Protein AF-A0A497PD58-F1 (afdb_monomer_lite)

Radius of gyration: 19.35 Å; chains: 1; bounding box: 43×44×53 Å

Structure (mmCIF, N/CA/C/O backbone):
data_AF-A0A497PD58-F1
#
_entry.id   AF-A0A497PD58-F1
#
loop_
_atom_site.group_PDB
_atom_site.id
_atom_site.type_symbol
_atom_site.label_atom_id
_atom_site.label_alt_id
_atom_site.label_comp_id
_atom_site.label_asym_id
_atom_site.label_entity_id
_atom_site.label_seq_id
_atom_site.pdbx_PDB_ins_code
_atom_site.Cartn_x
_atom_site.Cartn_y
_atom_site.Cartn_z
_atom_site.occupancy
_atom_site.B_iso_or_equiv
_atom_site.auth_seq_id
_atom_site.auth_comp_id
_atom_site.auth_asym_id
_atom_site.auth_atom_id
_atom_site.pdbx_PDB_model_num
ATOM 1 N N . MET A 1 1 ? 4.177 -20.226 13.955 1.00 66.50 1 MET A N 1
ATOM 2 C CA . MET A 1 1 ? 3.111 -19.593 13.155 1.00 66.50 1 MET A CA 1
ATOM 3 C C . MET A 1 1 ? 2.898 -18.230 13.770 1.00 66.50 1 MET A C 1
ATOM 5 O O . MET A 1 1 ? 2.672 -18.189 14.972 1.00 66.50 1 MET A O 1
ATOM 9 N N . VAL A 1 2 ? 3.100 -17.159 13.005 1.00 72.06 2 VAL A N 1
ATOM 10 C CA . VAL A 1 2 ? 2.893 -15.791 13.501 1.00 72.06 2 VAL A CA 1
ATOM 11 C C . VAL A 1 2 ? 1.392 -15.598 13.704 1.00 72.06 2 VAL A C 1
ATOM 13 O O . VAL A 1 2 ? 0.614 -16.033 12.855 1.00 72.06 2 VAL A O 1
ATOM 16 N N . ARG A 1 3 ? 0.987 -15.026 14.838 1.00 84.50 3 ARG A N 1
ATOM 17 C CA . ARG A 1 3 ? -0.408 -14.666 15.109 1.00 84.50 3 ARG A CA 1
ATOM 18 C C . ARG A 1 3 ? -0.499 -13.161 15.239 1.00 84.50 3 ARG A C 1
ATOM 20 O O . ARG A 1 3 ? 0.253 -12.574 16.012 1.00 84.50 3 ARG A O 1
ATOM 27 N N . PHE A 1 4 ? -1.427 -12.580 14.496 1.00 89.94 4 PHE A N 1
ATOM 28 C CA . PHE A 1 4 ? -1.736 -11.167 14.588 1.00 89.94 4 PHE A CA 1
ATOM 29 C C . PHE A 1 4 ? -2.939 -10.946 15.500 1.00 89.94 4 PHE A C 1
ATOM 31 O O . PHE A 1 4 ? -3.843 -11.780 15.562 1.00 89.94 4 PHE A O 1
ATOM 38 N N . TYR A 1 5 ? -2.937 -9.813 16.191 1.00 92.19 5 TYR A N 1
ATOM 39 C CA . TYR A 1 5 ? -4.039 -9.347 17.026 1.00 92.19 5 TYR A CA 1
ATOM 40 C C . TYR A 1 5 ? -4.304 -7.876 16.733 1.00 92.19 5 TYR A C 1
ATOM 42 O O . TYR A 1 5 ? -3.383 -7.141 16.377 1.00 92.19 5 TYR A O 1
ATOM 50 N N . ILE A 1 6 ? -5.547 -7.443 16.910 1.00 94.62 6 ILE A N 1
ATOM 51 C CA . ILE A 1 6 ? -5.916 -6.030 16.841 1.00 94.62 6 ILE A CA 1
ATOM 52 C C . ILE A 1 6 ? -6.035 -5.499 18.262 1.00 94.62 6 ILE A C 1
ATOM 54 O O . ILE A 1 6 ? -6.681 -6.122 19.099 1.00 94.62 6 ILE A O 1
ATOM 58 N N . GLU A 1 7 ? -5.377 -4.377 18.539 1.00 93.62 7 GLU A N 1
ATOM 59 C CA . GLU A 1 7 ? -5.521 -3.674 19.812 1.00 93.62 7 GLU A CA 1
ATOM 60 C C . GLU A 1 7 ? -6.980 -3.213 19.984 1.00 93.62 7 GLU A C 1
ATOM 62 O O . GLU A 1 7 ? -7.540 -2.583 19.087 1.00 93.62 7 GLU A O 1
ATOM 67 N N . ASP A 1 8 ? -7.580 -3.482 21.149 1.00 90.44 8 ASP A N 1
ATOM 68 C CA . ASP A 1 8 ? -8.983 -3.132 21.449 1.00 90.44 8 ASP A CA 1
ATOM 69 C C . ASP A 1 8 ? -9.258 -1.623 21.357 1.00 90.44 8 ASP A C 1
ATOM 71 O O . ASP A 1 8 ? -10.394 -1.176 21.184 1.00 90.44 8 ASP A O 1
ATOM 75 N N . ARG A 1 9 ? -8.207 -0.809 21.502 1.00 94.06 9 ARG A N 1
ATOM 76 C CA . ARG A 1 9 ? -8.303 0.641 21.422 1.00 94.06 9 ARG A CA 1
ATOM 77 C C . ARG A 1 9 ? -8.373 1.089 19.965 1.00 94.06 9 ARG A C 1
ATOM 79 O O . ARG A 1 9 ? -7.367 1.143 19.261 1.00 94.06 9 ARG A O 1
ATOM 86 N N . LEU A 1 10 ? -9.569 1.506 19.569 1.00 95.88 10 LEU A N 1
ATOM 87 C CA . LEU A 1 10 ? -9.835 2.124 18.277 1.00 95.88 10 LEU A CA 1
ATOM 88 C C . LEU A 1 10 ? -9.539 3.624 18.332 1.00 95.88 10 LEU A C 1
ATOM 90 O O . LEU A 1 10 ? -9.864 4.323 19.298 1.00 95.88 10 LEU A O 1
ATOM 94 N N . SER A 1 11 ? -8.923 4.113 17.268 1.00 96.88 11 SER A N 1
ATOM 95 C CA . SER A 1 11 ? -8.412 5.469 17.162 1.00 96.88 11 SER A CA 1
ATOM 96 C C . SER A 1 11 ? -8.753 6.102 15.821 1.00 96.88 11 SER A C 1
ATOM 98 O O . SER A 1 11 ? -9.173 5.421 14.890 1.00 96.88 11 SER A O 1
ATOM 100 N N . VAL A 1 12 ? -8.563 7.412 15.708 1.00 97.19 12 VAL A N 1
ATOM 101 C CA . VAL A 1 12 ? -8.723 8.160 14.456 1.00 97.19 12 VAL A CA 1
ATOM 102 C C . VAL A 1 12 ? -7.456 8.946 14.169 1.00 97.19 12 VAL A C 1
ATOM 104 O O . VAL A 1 12 ? -6.799 9.444 15.084 1.00 97.19 12 VAL A O 1
ATOM 107 N N . LEU A 1 13 ? -7.116 9.042 12.885 1.00 96.31 13 LEU A N 1
ATOM 108 C CA . LEU A 1 13 ? -6.076 9.929 12.384 1.00 96.31 13 LEU A CA 1
ATOM 109 C C . LEU A 1 13 ? -6.620 11.368 12.298 1.00 96.31 13 LEU A C 1
ATOM 111 O O . LEU A 1 13 ? -7.435 11.638 11.413 1.00 96.31 13 LEU A O 1
ATOM 115 N N . PRO A 1 14 ? -6.166 12.303 13.156 1.00 94.88 14 PRO A N 1
ATOM 116 C CA . PRO A 1 14 ? -6.676 13.680 13.178 1.00 94.88 14 PRO A CA 1
ATOM 117 C C . PRO A 1 14 ? -6.142 14.545 12.029 1.00 94.88 14 PRO A C 1
ATOM 119 O O . PRO A 1 14 ? -6.513 15.701 11.878 1.00 94.88 14 PRO A O 1
ATOM 122 N N . ARG A 1 15 ? -5.216 14.007 11.235 1.00 95.31 15 ARG A N 1
ATOM 123 C CA . ARG A 1 15 ? -4.627 14.637 10.052 1.00 95.31 15 ARG A CA 1
ATOM 124 C C . ARG A 1 15 ? -4.175 13.553 9.087 1.00 95.31 15 ARG A C 1
ATOM 126 O O . ARG A 1 15 ? -4.064 12.391 9.487 1.00 95.31 15 ARG A O 1
ATOM 133 N N . SER A 1 16 ? -3.870 13.926 7.846 1.00 95.25 16 SER A N 1
ATOM 134 C CA . SER A 1 16 ? -3.288 12.964 6.915 1.00 95.25 16 SER A CA 1
ATOM 135 C C . SER A 1 16 ? -1.948 12.428 7.427 1.00 95.25 16 SER A C 1
ATOM 137 O O . SER A 1 16 ? -1.199 13.094 8.153 1.00 95.25 16 SER A O 1
ATOM 139 N N . TYR A 1 17 ? -1.673 11.175 7.088 1.00 94.75 17 TYR A N 1
ATOM 140 C CA . TYR A 1 17 ? -0.492 10.445 7.521 1.00 94.75 17 TYR A CA 1
ATOM 141 C C . TYR A 1 17 ? 0.178 9.807 6.313 1.00 94.75 17 TYR A C 1
ATOM 143 O O . TYR A 1 17 ? -0.486 9.174 5.502 1.00 94.75 17 TYR A O 1
ATOM 151 N N . CYS A 1 18 ? 1.494 9.958 6.197 1.00 94.94 18 CYS A N 1
ATOM 152 C CA . CYS A 1 18 ? 2.270 9.446 5.075 1.00 94.94 18 CYS A CA 1
ATOM 153 C C . CYS A 1 18 ? 3.133 8.259 5.540 1.00 94.94 18 CYS A C 1
ATOM 155 O O . CYS A 1 18 ? 4.287 8.470 5.923 1.00 94.94 18 CYS A O 1
ATOM 157 N N . PRO A 1 19 ? 2.582 7.027 5.592 1.00 92.69 19 PRO A N 1
ATOM 158 C CA . PRO A 1 19 ? 3.316 5.834 6.027 1.00 92.69 19 PRO A CA 1
ATOM 159 C C . PRO A 1 19 ? 4.495 5.475 5.117 1.00 92.69 19 PRO A C 1
ATOM 161 O O . PRO A 1 19 ? 5.445 4.847 5.576 1.00 92.69 19 PRO A O 1
ATOM 164 N N . ILE A 1 20 ? 4.440 5.858 3.838 1.00 93.31 20 ILE A N 1
ATOM 165 C CA . ILE A 1 20 ? 5.507 5.619 2.864 1.00 93.31 20 ILE A CA 1
ATOM 166 C C . ILE A 1 20 ? 5.820 6.947 2.186 1.00 93.31 20 ILE A C 1
ATOM 168 O O . ILE A 1 20 ? 4.955 7.534 1.543 1.00 93.31 20 ILE A O 1
ATOM 172 N N . SER A 1 21 ? 7.059 7.412 2.323 1.00 92.94 21 SER A N 1
ATOM 173 C CA . SER A 1 21 ? 7.553 8.648 1.710 1.00 92.94 21 SER A CA 1
ATOM 174 C C . SER A 1 21 ? 9.005 8.447 1.286 1.00 92.94 21 SER A C 1
ATOM 176 O O . SER A 1 21 ? 9.939 8.890 1.956 1.00 92.94 21 SER A O 1
ATOM 178 N N . ALA A 1 22 ? 9.186 7.712 0.193 1.00 92.19 22 ALA A N 1
ATOM 179 C CA . ALA A 1 22 ? 10.482 7.397 -0.392 1.00 92.19 22 ALA A CA 1
ATOM 180 C C . ALA A 1 22 ? 10.639 8.087 -1.757 1.00 92.19 22 ALA A C 1
ATOM 182 O O . ALA A 1 22 ? 9.744 8.784 -2.238 1.00 92.19 22 ALA A O 1
ATOM 183 N N . GLU A 1 23 ? 11.799 7.924 -2.393 1.00 90.69 23 GLU A N 1
ATOM 184 C CA . GLU A 1 23 ? 12.087 8.572 -3.678 1.00 90.69 23 GLU A CA 1
ATOM 185 C C . GLU A 1 23 ? 11.118 8.140 -4.786 1.00 90.69 23 GLU A C 1
ATOM 187 O O . GLU A 1 23 ? 10.606 8.990 -5.514 1.00 90.69 23 GLU A O 1
ATOM 192 N N . ARG A 1 24 ? 10.841 6.834 -4.871 1.00 93.12 24 ARG A N 1
ATOM 193 C CA . ARG A 1 24 ? 10.040 6.223 -5.943 1.00 93.12 24 ARG A CA 1
ATOM 194 C C . ARG A 1 24 ? 8.617 5.880 -5.530 1.00 93.12 24 ARG A C 1
ATOM 196 O O . ARG A 1 24 ? 7.871 5.322 -6.325 1.00 93.12 24 ARG A O 1
ATOM 203 N N . VAL A 1 25 ? 8.224 6.160 -4.293 1.00 95.94 25 VAL A N 1
ATOM 204 C CA . VAL A 1 25 ? 6.894 5.797 -3.806 1.00 95.94 25 VAL A CA 1
ATOM 205 C C . VAL A 1 25 ? 6.434 6.722 -2.698 1.00 95.94 25 VAL A C 1
ATOM 207 O O . VAL A 1 25 ? 7.183 7.066 -1.785 1.00 95.94 25 VAL A O 1
ATOM 210 N N . VAL A 1 26 ? 5.163 7.089 -2.772 1.00 96.06 26 VAL A N 1
ATOM 211 C CA . VAL A 1 26 ? 4.454 7.781 -1.705 1.00 96.06 26 VAL A CA 1
ATOM 212 C C . VAL A 1 26 ? 3.117 7.093 -1.467 1.00 96.06 26 VAL A C 1
ATOM 214 O O . VAL A 1 26 ? 2.439 6.709 -2.421 1.00 96.06 26 VAL A O 1
ATOM 217 N N . ALA A 1 27 ? 2.736 6.944 -0.203 1.00 96.56 27 ALA A N 1
ATOM 218 C CA . ALA A 1 27 ? 1.403 6.526 0.202 1.00 96.56 27 ALA A CA 1
ATOM 219 C C . ALA A 1 27 ? 0.911 7.456 1.312 1.00 96.56 27 ALA A C 1
ATOM 221 O O . ALA A 1 27 ? 1.606 7.645 2.307 1.00 96.56 27 ALA A O 1
ATOM 222 N N . GLU A 1 28 ? -0.279 8.025 1.139 1.00 96.94 28 GLU A N 1
ATOM 223 C CA . GLU A 1 28 ? -0.900 8.989 2.042 1.00 96.94 28 GLU A CA 1
ATOM 224 C C . GLU A 1 28 ? -2.284 8.497 2.471 1.00 96.94 28 GLU A C 1
ATOM 226 O O . GLU A 1 28 ? -3.191 8.309 1.658 1.00 96.94 28 GLU A O 1
ATOM 231 N N . VAL A 1 29 ? -2.447 8.321 3.776 1.00 97.62 29 VAL A N 1
ATOM 232 C CA . VAL A 1 29 ? -3.703 8.000 4.443 1.00 97.62 29 VAL A CA 1
ATOM 233 C C . VAL A 1 29 ? -4.425 9.294 4.797 1.00 97.62 29 VAL A C 1
ATOM 235 O O . VAL A 1 29 ? -3.845 10.203 5.390 1.00 97.62 29 VAL A O 1
ATOM 238 N N . SER A 1 30 ? -5.705 9.366 4.450 1.00 97.06 30 SER A N 1
ATOM 239 C CA . SER A 1 30 ? -6.531 10.557 4.646 1.00 97.06 30 SER A CA 1
ATOM 240 C C . SER A 1 30 ? -6.883 10.795 6.116 1.00 97.06 30 SER A C 1
ATOM 242 O O . SER A 1 30 ? -7.024 9.858 6.904 1.00 97.06 30 SER A O 1
ATOM 244 N N . GLU A 1 31 ? -7.105 12.058 6.469 1.00 96.06 31 GLU A N 1
ATOM 245 C CA . GLU A 1 31 ? -7.669 12.459 7.760 1.00 96.06 31 GLU A CA 1
ATOM 246 C C . GLU A 1 31 ? -9.054 11.836 8.017 1.00 96.06 31 GLU A C 1
ATOM 248 O O . GLU A 1 31 ? -9.868 11.631 7.103 1.00 96.06 31 GLU A O 1
ATOM 253 N N . GLY A 1 32 ? -9.337 11.553 9.290 1.00 95.81 32 GLY A N 1
ATOM 254 C CA . GLY A 1 32 ? -10.581 10.926 9.727 1.00 95.81 32 GLY A CA 1
ATOM 255 C C . GLY A 1 32 ? -10.635 9.429 9.420 1.00 95.81 32 GLY A C 1
ATOM 256 O O . GLY A 1 32 ? -11.704 8.823 9.484 1.00 95.81 32 GLY A O 1
ATOM 257 N N . THR A 1 33 ? -9.498 8.835 9.052 1.00 97.44 33 THR A N 1
ATOM 258 C CA . THR A 1 33 ? -9.346 7.386 8.927 1.00 97.44 33 THR A CA 1
ATOM 259 C C . THR A 1 33 ? -9.344 6.772 10.320 1.00 97.44 33 THR A C 1
ATOM 261 O O . THR A 1 33 ? -8.547 7.161 11.179 1.00 97.44 33 THR A O 1
ATOM 264 N N . VAL A 1 34 ? -10.230 5.803 10.533 1.00 97.75 34 VAL A N 1
ATOM 265 C CA . VAL A 1 34 ? -10.234 4.987 11.748 1.00 97.75 34 VAL A CA 1
ATOM 266 C C . VAL A 1 34 ? -9.049 4.032 11.680 1.00 97.75 34 VAL A C 1
ATOM 268 O O . VAL A 1 34 ? -8.752 3.487 10.618 1.00 97.75 34 VAL A O 1
ATOM 271 N N . CYS A 1 35 ? -8.368 3.812 12.796 1.00 96.94 35 CYS A N 1
ATOM 272 C CA . CYS A 1 35 ? -7.259 2.881 12.873 1.00 96.94 35 CYS A CA 1
ATOM 273 C C . CYS A 1 35 ? -7.194 2.132 14.206 1.00 96.94 35 CYS A C 1
ATOM 275 O O . CYS A 1 35 ? -7.704 2.583 15.229 1.00 96.94 35 CYS A O 1
ATOM 277 N N . ALA A 1 36 ? -6.539 0.979 14.174 1.00 96.25 36 ALA A N 1
ATOM 278 C CA . ALA A 1 36 ? -6.192 0.177 15.337 1.00 96.25 36 ALA A CA 1
ATOM 279 C C . ALA A 1 36 ? -4.782 -0.384 15.142 1.00 96.25 36 ALA A C 1
ATOM 281 O O . ALA A 1 36 ? -4.359 -0.617 14.007 1.00 96.25 36 ALA A O 1
ATOM 282 N N . ARG A 1 37 ? -4.031 -0.606 16.223 1.00 95.00 37 ARG A N 1
ATOM 283 C CA . ARG A 1 37 ? -2.712 -1.236 16.095 1.00 95.00 37 ARG A CA 1
ATOM 284 C C . ARG A 1 37 ? -2.857 -2.720 15.794 1.00 95.00 37 ARG A C 1
ATOM 286 O O . ARG A 1 37 ? -3.678 -3.403 16.400 1.00 95.00 37 ARG A O 1
ATOM 293 N N . VAL A 1 38 ? -2.017 -3.211 14.891 1.00 94.38 38 VAL A N 1
ATOM 294 C CA . VAL A 1 38 ? -1.808 -4.640 14.656 1.00 94.38 38 VAL A CA 1
ATOM 295 C C . VAL A 1 38 ? -0.610 -5.069 15.488 1.00 94.38 38 VAL A C 1
ATOM 297 O O . VAL A 1 38 ? 0.478 -4.500 15.357 1.00 94.38 38 VAL A O 1
ATOM 300 N N . LEU A 1 39 ? -0.812 -6.066 16.339 1.00 91.94 39 LEU A N 1
ATOM 301 C CA . LEU A 1 39 ? 0.192 -6.615 17.239 1.00 91.94 39 LEU A CA 1
ATOM 302 C C . LEU A 1 39 ? 0.617 -8.013 16.779 1.00 91.94 39 LEU A C 1
ATOM 304 O O . LEU A 1 39 ? -0.207 -8.788 16.294 1.00 91.94 39 LEU A O 1
ATOM 308 N N . SER A 1 40 ? 1.884 -8.355 16.986 1.00 89.12 40 SER A N 1
ATOM 309 C CA . SER A 1 40 ? 2.423 -9.714 16.893 1.00 89.12 40 SER A CA 1
ATOM 310 C C . SER A 1 40 ? 3.247 -9.970 18.142 1.00 89.12 40 SER A C 1
ATOM 312 O O . SER A 1 40 ? 4.160 -9.204 18.423 1.00 89.12 40 SER A O 1
ATOM 314 N N . ASP A 1 41 ? 2.931 -11.032 18.884 1.00 87.94 41 ASP A N 1
ATOM 315 C CA . ASP A 1 41 ? 3.578 -11.334 20.171 1.00 87.94 41 ASP A CA 1
ATOM 316 C C . ASP A 1 41 ? 3.620 -10.107 21.114 1.00 87.94 41 ASP A C 1
ATOM 318 O O . ASP A 1 41 ? 4.641 -9.806 21.720 1.00 87.94 41 ASP A O 1
ATOM 322 N N . GLU A 1 42 ? 2.495 -9.379 21.195 1.00 87.00 42 GLU A N 1
ATOM 323 C CA . GLU A 1 42 ? 2.305 -8.132 21.969 1.00 87.00 42 GLU A CA 1
ATOM 324 C C . GLU A 1 42 ? 3.098 -6.906 21.472 1.00 87.00 42 GLU A C 1
ATOM 326 O O . GLU A 1 42 ? 2.891 -5.797 21.967 1.00 87.00 42 GLU A O 1
ATOM 331 N N . GLU A 1 43 ? 3.938 -7.049 20.446 1.00 89.44 43 GLU A N 1
ATOM 332 C CA . GLU A 1 43 ? 4.653 -5.930 19.834 1.00 89.44 43 GLU A CA 1
ATOM 333 C C . GLU A 1 43 ? 3.849 -5.311 18.679 1.00 89.44 43 GLU A C 1
ATOM 335 O O . GLU A 1 43 ? 3.310 -6.039 17.839 1.00 89.44 43 GLU A O 1
ATOM 340 N N . PRO A 1 44 ? 3.770 -3.971 18.573 1.00 90.69 44 PRO A N 1
ATOM 341 C CA . PRO A 1 44 ? 3.109 -3.318 17.453 1.00 90.69 44 PRO A CA 1
ATOM 342 C C . PRO A 1 44 ? 3.925 -3.491 16.169 1.00 90.69 44 PRO A C 1
ATOM 344 O O . PRO A 1 44 ? 5.063 -3.035 16.066 1.00 90.69 44 PRO A O 1
ATOM 347 N N . VAL A 1 45 ? 3.312 -4.125 15.172 1.00 90.75 45 VAL A N 1
ATOM 348 C CA . VAL A 1 45 ? 3.929 -4.434 13.871 1.00 90.75 45 VAL A CA 1
ATOM 349 C C . VAL A 1 45 ? 3.262 -3.717 12.701 1.00 90.75 45 VAL A C 1
ATOM 351 O O . VAL A 1 45 ? 3.804 -3.712 11.594 1.00 90.75 45 VAL A O 1
ATOM 354 N N . GLY A 1 46 ? 2.089 -3.125 12.929 1.00 93.69 46 GLY A N 1
ATOM 355 C CA . GLY A 1 46 ? 1.329 -2.446 11.890 1.00 93.69 46 GLY A CA 1
ATOM 356 C C . GLY A 1 46 ? 0.135 -1.635 12.392 1.00 93.69 46 GLY A C 1
ATOM 357 O O . GLY A 1 46 ? -0.132 -1.537 13.591 1.00 93.69 46 GLY A O 1
ATOM 358 N N . LEU A 1 47 ? -0.596 -1.068 11.443 1.00 95.94 47 LEU A N 1
ATOM 359 C CA . LEU A 1 47 ? -1.905 -0.463 11.625 1.00 95.94 47 LEU A CA 1
ATOM 360 C C . LEU A 1 47 ? -2.931 -1.194 10.766 1.00 95.94 47 LEU A C 1
ATOM 362 O O . LEU A 1 47 ? -2.683 -1.511 9.607 1.00 95.94 47 LEU A O 1
ATOM 366 N N . ALA A 1 48 ? -4.111 -1.383 11.324 1.00 97.00 48 ALA A N 1
ATOM 367 C CA . ALA A 1 48 ? -5.323 -1.684 10.599 1.00 97.00 48 ALA A CA 1
ATOM 368 C C . ALA A 1 48 ? -6.090 -0.382 10.409 1.00 97.00 48 ALA A C 1
ATOM 370 O O . ALA A 1 48 ? -6.195 0.395 11.357 1.00 97.00 48 ALA A O 1
ATOM 371 N N . LEU A 1 49 ? -6.604 -0.125 9.211 1.00 97.62 49 LEU A N 1
ATOM 372 C CA . LEU A 1 49 ? -7.193 1.158 8.847 1.00 97.62 49 LEU A CA 1
ATOM 373 C C . LEU A 1 49 ? -8.535 0.965 8.150 1.00 97.62 49 LEU A C 1
ATOM 375 O O . LEU A 1 49 ? -8.716 0.027 7.377 1.00 97.62 49 LEU A O 1
ATOM 379 N N . LEU A 1 50 ? -9.461 1.878 8.418 1.00 97.75 50 LEU A N 1
ATOM 380 C CA . LEU A 1 50 ? -10.724 2.042 7.715 1.00 97.75 50 LEU A CA 1
ATOM 381 C C . LEU A 1 50 ? -10.795 3.484 7.222 1.00 97.75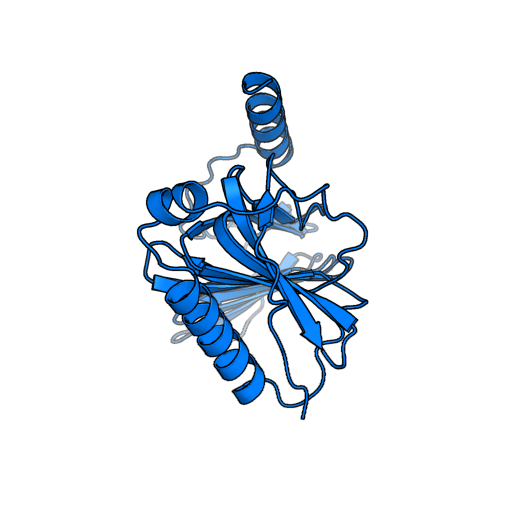 50 LEU A C 1
ATOM 383 O O . LEU A 1 50 ? -11.064 4.412 7.992 1.00 97.75 50 LEU A O 1
ATOM 387 N N . GLY A 1 51 ? -10.488 3.669 5.942 1.00 97.19 51 GLY A N 1
ATOM 388 C CA . GLY A 1 51 ? -10.402 4.993 5.358 1.00 97.19 51 GLY A CA 1
ATOM 389 C C . GLY A 1 51 ? -10.051 5.014 3.880 1.00 97.19 51 GLY A C 1
ATOM 390 O O . GLY A 1 51 ? -10.364 4.084 3.139 1.00 97.19 51 GLY A O 1
ATOM 391 N N . THR A 1 52 ? -9.367 6.081 3.473 1.00 97.25 52 THR A N 1
ATOM 392 C CA . THR A 1 52 ? -8.833 6.242 2.117 1.00 97.25 52 THR A CA 1
ATOM 393 C C . THR A 1 52 ? -7.318 6.371 2.179 1.00 97.25 52 THR A C 1
ATOM 395 O O . THR A 1 52 ? -6.801 7.226 2.903 1.00 97.25 52 THR A O 1
ATOM 398 N N . CYS A 1 53 ? -6.609 5.571 1.388 1.00 97.88 53 CYS A N 1
ATOM 399 C CA . CYS A 1 53 ? -5.169 5.692 1.178 1.00 97.88 53 CYS A CA 1
ATOM 400 C C . CYS A 1 53 ? -4.881 5.897 -0.305 1.00 97.88 53 CYS A C 1
ATOM 402 O O . CYS A 1 53 ? -5.238 5.057 -1.125 1.00 97.88 53 CYS A O 1
ATOM 404 N N . ARG A 1 54 ? -4.220 6.996 -0.658 1.00 97.88 54 ARG A N 1
ATOM 405 C CA . ARG A 1 54 ? -3.751 7.255 -2.022 1.00 97.88 54 ARG A CA 1
ATOM 406 C C . ARG A 1 54 ? -2.287 6.906 -2.127 1.00 97.88 54 ARG A C 1
ATOM 408 O O . ARG A 1 54 ? -1.523 7.210 -1.220 1.00 97.88 54 ARG A O 1
ATOM 415 N N . PHE A 1 55 ? -1.882 6.338 -3.251 1.00 97.19 55 PHE A N 1
ATOM 416 C CA . PHE A 1 55 ? -0.480 6.046 -3.494 1.00 97.19 55 PHE A CA 1
ATOM 417 C C . PHE A 1 55 ? -0.067 6.380 -4.921 1.00 97.19 55 PHE A C 1
ATOM 419 O O . PHE A 1 55 ? -0.877 6.381 -5.854 1.00 97.19 55 PHE A O 1
ATOM 426 N N . ALA A 1 56 ? 1.223 6.644 -5.078 1.00 96.75 56 ALA A N 1
ATOM 427 C CA . ALA A 1 56 ? 1.879 6.759 -6.365 1.00 96.75 56 ALA A CA 1
ATOM 428 C C . ALA A 1 56 ? 3.239 6.070 -6.314 1.00 96.75 56 ALA A C 1
ATOM 430 O O . ALA A 1 56 ? 3.986 6.231 -5.351 1.00 96.75 56 ALA A O 1
ATOM 431 N N . VAL A 1 57 ? 3.546 5.327 -7.370 1.00 96.12 57 VAL A N 1
ATOM 432 C CA . VAL A 1 57 ? 4.802 4.618 -7.585 1.00 96.12 57 VAL A CA 1
ATOM 433 C C . VAL A 1 57 ? 5.422 5.149 -8.866 1.00 96.12 57 VAL A C 1
ATOM 435 O O . VAL A 1 57 ? 4.792 5.118 -9.921 1.00 96.12 57 VAL A O 1
ATOM 438 N N . ASP A 1 58 ? 6.651 5.636 -8.786 1.00 94.75 58 ASP A N 1
ATOM 439 C CA . ASP A 1 58 ? 7.437 6.018 -9.948 1.00 94.75 58 ASP A CA 1
ATOM 440 C C . ASP A 1 58 ? 8.146 4.787 -10.514 1.00 94.75 58 ASP A C 1
ATOM 442 O O . ASP A 1 58 ? 9.271 4.460 -10.135 1.00 94.75 58 ASP A O 1
ATOM 446 N N . ALA A 1 59 ? 7.461 4.060 -11.400 1.00 92.94 59 ALA A N 1
ATOM 447 C CA . ALA A 1 59 ? 8.015 2.877 -12.048 1.00 92.94 59 ALA A CA 1
ATOM 448 C C . ALA A 1 59 ? 8.813 3.233 -13.301 1.00 92.94 59 ALA A C 1
ATOM 450 O O . ALA A 1 59 ? 8.611 2.652 -14.365 1.00 92.94 59 ALA A O 1
ATOM 451 N N . ILE A 1 60 ? 9.693 4.223 -13.169 1.00 90.94 60 ILE A N 1
ATOM 452 C CA . ILE A 1 60 ? 10.589 4.689 -14.220 1.00 90.94 60 ILE A CA 1
ATOM 453 C C . ILE A 1 60 ? 12.017 4.331 -13.821 1.00 90.94 60 ILE A C 1
ATOM 455 O O . ILE A 1 60 ? 12.444 4.587 -12.695 1.00 90.94 60 ILE A O 1
ATOM 459 N N . ILE A 1 61 ? 12.758 3.742 -14.756 1.00 91.06 61 ILE A N 1
ATOM 460 C CA . ILE A 1 61 ? 14.199 3.546 -14.637 1.00 91.06 61 ILE A CA 1
ATOM 461 C C . ILE A 1 61 ? 14.923 4.383 -15.691 1.00 91.06 61 ILE A C 1
ATOM 463 O O . ILE A 1 61 ? 14.569 4.371 -16.873 1.00 91.06 61 ILE A O 1
ATOM 467 N N . GLU A 1 62 ? 15.940 5.116 -15.247 1.00 90.31 62 GLU A N 1
ATOM 468 C CA . GLU A 1 62 ? 16.871 5.818 -16.125 1.00 90.31 62 GLU A CA 1
ATOM 469 C C . GLU A 1 62 ? 17.860 4.810 -16.721 1.00 90.31 62 GLU A C 1
ATOM 471 O O . GLU A 1 62 ? 18.403 3.946 -16.031 1.00 90.31 62 GLU A O 1
ATOM 476 N N . THR A 1 63 ? 18.096 4.925 -18.020 1.00 91.50 63 THR A N 1
ATOM 477 C CA . THR A 1 63 ? 18.970 4.047 -18.797 1.00 91.50 63 THR A CA 1
ATOM 478 C C . THR A 1 63 ? 19.988 4.861 -19.587 1.00 91.50 63 THR A C 1
ATOM 480 O O . THR A 1 63 ? 19.859 6.076 -19.742 1.00 91.50 63 THR A O 1
ATOM 483 N N . THR A 1 64 ? 20.995 4.192 -20.148 1.00 88.06 64 THR A N 1
ATOM 484 C CA . THR A 1 64 ? 21.972 4.838 -21.039 1.00 88.06 64 THR A CA 1
ATOM 485 C C . THR A 1 64 ? 21.345 5.468 -22.286 1.00 88.06 64 THR A C 1
ATOM 487 O O . THR A 1 64 ? 21.925 6.403 -22.833 1.00 88.06 64 THR A O 1
ATOM 490 N N . ASP A 1 65 ? 20.163 5.000 -22.701 1.00 85.06 65 ASP A N 1
ATOM 491 C CA . ASP A 1 65 ? 19.483 5.414 -23.935 1.00 85.06 65 ASP A CA 1
ATOM 492 C C . ASP A 1 65 ? 18.227 6.276 -23.687 1.00 85.06 65 ASP A C 1
ATOM 494 O O . ASP A 1 65 ? 17.512 6.626 -24.628 1.00 85.06 65 ASP A O 1
ATOM 498 N N . GLY A 1 66 ? 17.943 6.642 -22.431 1.00 90.12 66 GLY A N 1
ATOM 499 C CA . GLY A 1 66 ? 16.752 7.404 -22.033 1.00 90.12 66 GLY A CA 1
ATOM 500 C C . GLY A 1 66 ? 16.081 6.825 -20.790 1.00 90.12 66 GLY A C 1
ATOM 501 O O . GLY A 1 66 ? 16.737 6.171 -19.993 1.00 90.12 66 GLY A O 1
ATOM 502 N N . ALA A 1 67 ? 14.774 7.016 -20.630 1.00 88.81 67 ALA A N 1
ATOM 503 C CA . ALA A 1 67 ? 14.012 6.485 -19.498 1.00 88.81 67 ALA A CA 1
ATOM 504 C C . ALA A 1 67 ? 12.964 5.468 -19.969 1.00 88.81 67 ALA A C 1
ATOM 506 O O . ALA A 1 67 ? 12.336 5.659 -21.014 1.00 88.81 67 ALA A O 1
ATOM 507 N N . VAL A 1 68 ? 12.758 4.402 -19.194 1.00 89.62 68 VAL A N 1
ATOM 508 C CA . VAL A 1 68 ? 11.782 3.341 -19.489 1.00 89.62 68 VAL A CA 1
ATOM 509 C C . VAL A 1 68 ? 10.836 3.160 -18.310 1.00 89.62 68 VAL A C 1
ATOM 511 O O . VAL A 1 68 ? 11.273 3.145 -17.163 1.00 89.62 68 VAL A O 1
ATOM 514 N N . GLY A 1 69 ? 9.545 2.984 -18.602 1.00 89.81 69 GLY A N 1
ATOM 515 C CA . GLY A 1 69 ? 8.506 2.706 -17.613 1.00 89.81 69 GLY A CA 1
ATOM 516 C C . GLY A 1 69 ? 7.452 3.808 -17.522 1.00 89.81 69 GLY A C 1
ATOM 517 O O . GLY A 1 69 ? 7.241 4.558 -18.478 1.00 89.81 69 GLY A O 1
ATOM 518 N N . GLY A 1 70 ? 6.760 3.890 -16.388 1.00 90.44 70 GLY A N 1
ATOM 519 C CA . GLY A 1 70 ? 5.703 4.875 -16.169 1.00 90.44 70 GLY A CA 1
ATOM 520 C C . GLY A 1 70 ? 5.244 4.927 -14.719 1.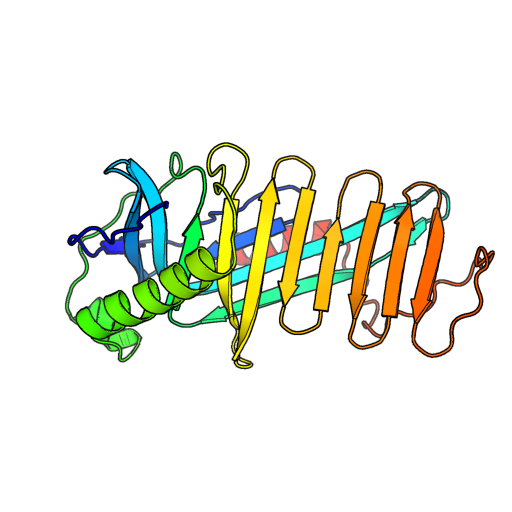00 90.44 70 GLY A C 1
ATOM 521 O O . GLY A 1 70 ? 5.356 3.953 -13.985 1.00 90.44 70 GLY A O 1
ATOM 522 N N . SER A 1 71 ? 4.727 6.071 -14.283 1.00 92.69 71 SER A N 1
ATOM 523 C CA . SER A 1 71 ? 4.215 6.185 -12.919 1.00 92.69 71 SER A CA 1
ATOM 524 C C . SER A 1 71 ? 2.855 5.485 -12.791 1.00 92.69 71 SER A C 1
ATOM 526 O O . SER A 1 71 ? 1.986 5.633 -13.651 1.00 92.69 71 SER A O 1
ATOM 528 N N . VAL A 1 72 ? 2.653 4.758 -11.694 1.00 93.75 72 VAL A N 1
ATOM 529 C CA . VAL A 1 72 ? 1.394 4.084 -11.357 1.00 93.75 72 VAL A CA 1
ATOM 530 C C . VAL A 1 72 ? 0.772 4.780 -10.158 1.00 93.75 72 VAL A C 1
ATOM 532 O O . VAL A 1 72 ? 1.434 4.995 -9.148 1.00 93.75 72 VAL A O 1
ATOM 535 N N . THR A 1 73 ? -0.510 5.121 -10.243 1.00 95.50 73 THR A N 1
ATOM 536 C CA . THR A 1 73 ? -1.259 5.722 -9.132 1.00 95.50 73 THR A CA 1
ATOM 537 C C . THR A 1 73 ? -2.465 4.873 -8.776 1.00 95.50 73 THR A C 1
ATOM 539 O O . THR A 1 73 ? -3.087 4.267 -9.654 1.00 95.50 73 THR A O 1
ATOM 542 N N . GLY A 1 74 ? -2.849 4.883 -7.506 1.00 95.31 74 GLY A N 1
ATOM 543 C CA . GLY A 1 74 ? -4.039 4.183 -7.051 1.00 95.31 74 GLY A CA 1
ATOM 544 C C . GLY A 1 74 ? -4.581 4.718 -5.738 1.00 95.31 74 GLY A C 1
ATOM 545 O O . GLY A 1 74 ? -4.025 5.628 -5.120 1.00 95.31 74 GLY A O 1
ATOM 546 N N . GLU A 1 75 ? -5.712 4.150 -5.345 1.00 96.81 75 GLU A N 1
ATOM 547 C CA . GLU A 1 75 ? -6.418 4.496 -4.122 1.00 96.81 75 GLU A CA 1
ATOM 548 C C . GLU A 1 75 ? -7.007 3.218 -3.519 1.00 96.81 75 GLU A C 1
ATOM 550 O O . GLU A 1 75 ? -7.673 2.457 -4.223 1.00 96.81 75 GLU A O 1
ATOM 555 N N . LEU A 1 76 ? -6.742 2.990 -2.235 1.00 96.50 76 LEU A N 1
ATOM 556 C CA . LEU A 1 76 ? -7.431 2.005 -1.409 1.00 96.50 76 LEU A CA 1
ATOM 557 C C . LEU A 1 76 ? -8.558 2.711 -0.669 1.00 96.50 76 LEU A C 1
ATOM 559 O O . LEU A 1 76 ? -8.339 3.784 -0.100 1.00 96.50 76 LEU A O 1
ATOM 563 N N . ASN A 1 77 ? -9.736 2.097 -0.647 1.00 94.50 77 ASN A N 1
ATOM 564 C CA . ASN A 1 77 ? -10.888 2.610 0.083 1.00 94.50 77 ASN A CA 1
ATOM 565 C C . ASN A 1 77 ? -11.527 1.517 0.924 1.00 94.50 77 ASN A C 1
ATOM 567 O O . ASN A 1 77 ? -11.696 0.385 0.481 1.00 94.50 77 ASN A O 1
ATOM 571 N N . GLY A 1 78 ? -11.934 1.886 2.133 1.00 95.75 78 GLY A N 1
ATOM 572 C CA . GLY A 1 78 ? -12.456 0.940 3.104 1.00 95.75 78 GLY A CA 1
ATOM 573 C C . GLY A 1 78 ? -11.331 0.379 3.962 1.00 95.75 78 GLY A C 1
ATOM 574 O O . GLY A 1 78 ? -10.530 1.140 4.504 1.00 95.75 78 GLY A O 1
ATOM 575 N N . THR A 1 79 ? -11.312 -0.938 4.145 1.00 96.88 79 THR A N 1
ATOM 576 C CA . THR A 1 79 ? -10.396 -1.598 5.078 1.00 96.88 79 THR A CA 1
ATOM 577 C C . THR A 1 79 ? -9.080 -1.970 4.406 1.00 96.88 79 THR A C 1
ATOM 579 O O . THR A 1 79 ? -9.068 -2.637 3.375 1.00 96.88 79 THR A O 1
ATOM 582 N N . PHE A 1 80 ? -7.965 -1.573 5.010 1.00 96.75 80 PHE A N 1
ATOM 583 C CA . PHE A 1 80 ? -6.619 -1.942 4.574 1.00 96.75 80 PHE A CA 1
ATOM 584 C C . PHE A 1 80 ? -5.670 -2.004 5.775 1.00 96.75 80 PHE A C 1
ATOM 586 O O . PHE A 1 80 ? -5.985 -1.529 6.866 1.00 96.75 80 PHE A O 1
ATOM 593 N N . VAL A 1 81 ? -4.504 -2.611 5.589 1.00 96.19 81 VAL A N 1
ATOM 594 C CA . VAL A 1 81 ? -3.478 -2.766 6.622 1.00 96.19 81 VAL A CA 1
ATOM 595 C C . VAL A 1 81 ? -2.157 -2.167 6.163 1.00 96.19 81 VAL A C 1
ATOM 597 O O . VAL A 1 81 ? -1.822 -2.176 4.978 1.00 96.19 81 VAL A O 1
ATOM 600 N N . ILE A 1 82 ? -1.397 -1.650 7.120 1.00 95.06 82 ILE A N 1
ATOM 601 C CA . ILE A 1 82 ? -0.021 -1.200 6.944 1.00 95.06 82 ILE A CA 1
ATOM 602 C C . ILE A 1 82 ? 0.846 -1.977 7.926 1.00 95.06 82 ILE A C 1
ATOM 604 O O . ILE A 1 82 ? 0.543 -2.007 9.111 1.00 95.06 82 ILE A O 1
ATOM 608 N N . PHE A 1 83 ? 1.944 -2.555 7.463 1.00 92.94 83 PHE A N 1
ATOM 609 C CA . PHE A 1 83 ? 2.972 -3.173 8.296 1.00 92.94 83 PHE A CA 1
ATOM 610 C C . PHE A 1 83 ? 4.293 -2.452 8.114 1.00 92.94 83 PHE A C 1
ATOM 612 O O . PHE A 1 83 ? 4.584 -1.994 7.015 1.00 92.94 83 PHE A O 1
ATOM 619 N N . GLY A 1 84 ? 5.119 -2.402 9.153 1.00 89.50 84 GLY A N 1
ATOM 620 C CA . GLY A 1 84 ? 6.452 -1.817 9.049 1.00 89.50 84 GLY A CA 1
ATOM 621 C C . GLY A 1 84 ? 6.842 -1.019 10.279 1.00 89.50 84 GLY A C 1
ATOM 622 O O . GLY A 1 84 ? 6.308 -1.208 11.374 1.00 89.50 84 GLY A O 1
ATOM 623 N N . ASN A 1 85 ? 7.784 -0.099 10.093 1.00 81.88 85 ASN A N 1
ATOM 624 C CA . ASN A 1 85 ? 8.273 0.739 11.176 1.00 81.88 85 ASN A CA 1
ATOM 625 C C . ASN A 1 85 ? 7.268 1.854 11.526 1.00 81.88 85 ASN A C 1
ATOM 627 O O . ASN A 1 85 ? 7.171 2.869 10.843 1.00 81.88 85 ASN A O 1
ATOM 631 N N . LEU A 1 86 ? 6.577 1.690 12.655 1.00 78.12 86 LEU A N 1
ATOM 632 C CA . LEU A 1 86 ? 5.578 2.628 13.178 1.00 78.12 86 LEU A CA 1
ATOM 633 C C . LEU A 1 86 ? 6.154 3.769 14.038 1.00 78.12 86 LEU A C 1
ATOM 635 O O . LEU A 1 86 ? 5.406 4.482 14.707 1.00 78.12 86 LEU A O 1
ATOM 639 N N . SER A 1 87 ? 7.475 3.960 14.063 1.00 72.00 87 SER A N 1
ATOM 640 C CA . SER A 1 87 ? 8.119 4.993 14.898 1.00 72.00 87 SER A CA 1
ATOM 641 C C . SER A 1 87 ? 7.684 6.424 14.567 1.00 72.00 87 SER A C 1
ATOM 643 O O . SER A 1 87 ? 7.837 7.317 15.396 1.00 72.00 87 SER A O 1
ATOM 645 N N . THR A 1 88 ? 7.114 6.643 13.383 1.00 76.75 88 THR A N 1
ATOM 646 C CA . THR A 1 88 ? 6.645 7.945 12.896 1.00 76.75 88 THR A CA 1
ATOM 647 C C . THR A 1 88 ? 5.127 8.112 12.966 1.00 76.75 88 THR A C 1
ATOM 649 O O . THR A 1 88 ? 4.584 9.013 12.323 1.00 76.75 88 THR A O 1
ATOM 652 N N . LEU A 1 89 ? 4.425 7.264 13.728 1.00 83.56 89 LEU A N 1
ATOM 653 C CA . LEU A 1 89 ? 2.980 7.397 13.892 1.00 83.56 89 LEU A CA 1
ATOM 654 C C . LEU A 1 89 ? 2.599 8.786 14.429 1.00 83.56 89 LEU A C 1
ATOM 656 O O . LEU A 1 89 ? 3.220 9.270 15.381 1.00 83.56 89 LEU A O 1
ATOM 660 N N . PRO A 1 90 ? 1.571 9.433 13.852 1.00 86.00 90 PRO A N 1
ATOM 661 C CA . PRO A 1 90 ? 1.038 10.659 14.416 1.00 86.00 90 PRO A CA 1
ATOM 662 C C . PRO A 1 90 ? 0.360 10.368 15.757 1.00 86.00 90 PRO A C 1
ATOM 664 O O . PRO A 1 90 ? 0.019 9.228 16.080 1.00 86.00 90 PRO A O 1
ATOM 667 N N . GLU A 1 91 ? 0.135 11.425 16.530 1.00 89.81 91 GLU A N 1
ATOM 668 C CA . GLU A 1 91 ? -0.734 11.341 17.695 1.00 89.81 91 GLU A CA 1
ATOM 669 C C . GLU A 1 91 ? -2.146 10.945 17.242 1.00 89.81 91 GLU A C 1
ATOM 671 O O . GLU A 1 91 ? -2.688 11.522 16.297 1.00 89.81 91 GLU A O 1
ATOM 676 N N . LEU A 1 92 ? -2.688 9.906 17.876 1.00 93.56 92 LEU A N 1
ATOM 677 C CA . LEU A 1 92 ? -3.983 9.330 17.541 1.00 93.56 92 LEU A CA 1
ATOM 678 C C . LEU A 1 92 ? -5.039 9.815 18.529 1.00 93.56 92 LEU A C 1
ATOM 680 O O . LEU A 1 92 ? -4.815 9.802 19.742 1.00 93.56 92 LEU A O 1
ATOM 684 N N . GLU A 1 93 ? -6.216 10.151 18.017 1.00 95.69 93 GLU A N 1
ATOM 685 C CA . GLU A 1 93 ? -7.377 10.478 18.843 1.00 95.69 93 GLU A CA 1
ATOM 686 C C . GLU A 1 93 ? -8.200 9.218 19.122 1.00 95.69 93 GLU A C 1
ATOM 688 O O . GLU A 1 93 ? -8.048 8.202 18.441 1.00 95.69 93 GLU A O 1
ATOM 693 N N . ALA A 1 94 ? -9.031 9.230 20.164 1.00 96.06 94 ALA A N 1
ATOM 694 C CA . ALA A 1 94 ? -9.945 8.118 20.423 1.00 96.06 94 ALA A CA 1
ATOM 695 C C . ALA A 1 94 ? -11.071 8.129 19.381 1.00 96.06 94 ALA A C 1
ATOM 697 O O . ALA A 1 94 ? -11.641 9.184 19.116 1.00 96.06 94 ALA A O 1
ATOM 698 N N . ALA A 1 95 ? -11.390 6.969 18.805 1.00 94.56 95 ALA A N 1
ATOM 699 C CA . ALA A 1 95 ? -12.523 6.866 17.894 1.00 94.56 95 ALA A CA 1
ATOM 700 C C . ALA A 1 95 ? -13.851 6.964 18.657 1.00 94.56 95 ALA A C 1
ATOM 702 O O . ALA A 1 95 ? -13.987 6.429 19.759 1.00 94.56 95 ALA A O 1
ATOM 703 N N . ASP A 1 96 ? -14.834 7.608 18.037 1.00 91.88 96 ASP A N 1
ATOM 704 C CA . ASP A 1 96 ? -16.218 7.670 18.503 1.00 91.88 96 ASP A CA 1
ATOM 705 C C . ASP A 1 96 ? -17.178 7.037 17.479 1.00 91.88 96 ASP A C 1
ATOM 707 O O . ASP A 1 96 ? -16.778 6.623 16.388 1.00 91.88 96 ASP A O 1
ATOM 711 N N . ASP A 1 97 ? -18.469 6.969 17.806 1.00 89.38 97 ASP A N 1
ATOM 712 C CA . ASP A 1 97 ? -19.470 6.384 16.905 1.00 89.38 97 ASP A CA 1
ATOM 713 C C . ASP A 1 97 ? -19.582 7.142 15.568 1.00 89.38 97 ASP A C 1
ATOM 715 O O . ASP A 1 97 ? -19.866 6.537 14.530 1.00 89.38 97 ASP A O 1
ATOM 719 N N . GLN A 1 98 ? -19.339 8.460 15.557 1.00 90.56 98 GLN A N 1
ATOM 720 C CA . GLN A 1 98 ? -19.404 9.275 14.337 1.00 90.56 98 GLN A CA 1
ATOM 721 C C . GLN A 1 98 ? -18.280 8.918 13.359 1.00 90.56 98 GLN A C 1
ATOM 723 O O . GLN A 1 98 ? -18.492 8.900 12.143 1.00 90.56 98 GLN A O 1
ATOM 728 N N . SER A 1 99 ? -17.114 8.554 13.892 1.00 92.25 99 SER A N 1
ATOM 729 C CA . SER A 1 99 ? -15.944 8.120 13.127 1.00 92.25 99 SER A CA 1
ATOM 730 C C . SER A 1 99 ? -16.263 6.914 12.233 1.00 92.25 99 SER A C 1
ATOM 732 O O . SER A 1 99 ? -15.829 6.845 11.083 1.00 92.25 99 SER A O 1
ATOM 734 N N . PHE A 1 100 ? -17.091 5.992 12.730 1.00 92.38 100 PHE A N 1
ATOM 735 C CA . PHE A 1 100 ? -17.534 4.793 12.013 1.00 92.38 100 PHE A CA 1
ATOM 736 C C . PHE A 1 100 ? -18.720 5.046 11.072 1.00 92.38 100 PHE A C 1
ATOM 738 O O . PHE A 1 100 ? -18.798 4.451 9.992 1.00 92.38 100 PHE A O 1
ATOM 745 N N . GLN A 1 101 ? -19.626 5.962 11.433 1.00 91.19 101 GLN A N 1
ATOM 746 C CA . GLN A 1 101 ? -20.790 6.310 10.606 1.00 91.19 101 GLN A CA 1
ATOM 747 C C . GLN A 1 101 ? -20.395 6.811 9.214 1.00 91.19 101 GLN A C 1
ATOM 749 O O . GLN A 1 101 ? -21.053 6.453 8.237 1.00 91.19 101 GLN A O 1
ATOM 754 N N . ARG A 1 102 ? -19.291 7.564 9.100 1.00 90.94 102 ARG A N 1
ATOM 755 C CA . ARG A 1 102 ? -18.753 8.045 7.814 1.00 90.94 102 ARG A CA 1
ATOM 756 C C . ARG A 1 102 ? -18.517 6.916 6.805 1.00 90.94 102 ARG A C 1
ATOM 758 O O . ARG A 1 102 ? -18.701 7.121 5.608 1.00 90.94 102 ARG A O 1
ATOM 765 N N . TRP A 1 103 ? -18.121 5.743 7.289 1.00 91.31 103 TRP A N 1
ATOM 766 C CA . TRP A 1 103 ? -17.766 4.587 6.466 1.00 91.31 103 TRP A CA 1
ATOM 767 C C . TRP A 1 103 ? -18.884 3.550 6.375 1.00 91.31 103 TRP A C 1
ATOM 769 O O . TRP A 1 103 ? -18.750 2.579 5.637 1.00 91.31 103 TRP A O 1
ATOM 779 N N . ASN A 1 104 ? -19.991 3.746 7.101 1.00 94.31 104 ASN A N 1
ATOM 780 C CA . ASN A 1 104 ? -21.099 2.793 7.188 1.00 94.31 104 ASN A CA 1
ATOM 781 C C . ASN A 1 104 ? -20.639 1.371 7.593 1.00 94.31 104 ASN A C 1
ATOM 783 O O . ASN A 1 104 ? -21.118 0.356 7.078 1.00 94.31 104 ASN A O 1
ATOM 787 N N . VAL A 1 105 ? -19.671 1.300 8.511 1.00 93.94 105 VAL A N 1
ATOM 788 C CA . VAL A 1 105 ? -19.074 0.059 9.026 1.00 93.94 105 VAL A CA 1
ATOM 789 C C . VAL A 1 105 ? -19.090 0.121 10.550 1.00 93.94 105 VAL A C 1
ATOM 791 O O . VAL A 1 105 ? -18.685 1.126 11.117 1.00 93.94 105 VAL A O 1
ATOM 794 N N . SER A 1 106 ? -19.561 -0.931 11.224 1.00 94.62 106 SER A N 1
ATOM 795 C CA . SER A 1 106 ? -19.483 -1.016 12.689 1.00 94.62 106 SER A CA 1
ATOM 796 C C . SER A 1 106 ? -18.069 -1.391 13.156 1.00 94.62 106 SER A C 1
ATOM 798 O O . SER A 1 106 ? -17.345 -2.044 12.398 1.00 94.62 106 SER A O 1
ATOM 800 N N . PRO A 1 107 ? -17.688 -1.078 14.408 1.00 94.38 107 PRO A N 1
ATOM 801 C CA . PRO A 1 107 ? -16.415 -1.512 14.990 1.00 94.38 107 PRO A CA 1
ATOM 802 C C . PRO A 1 107 ? -16.139 -3.016 14.827 1.00 94.38 107 PRO A C 1
ATOM 804 O O . PRO A 1 107 ? -15.098 -3.399 14.299 1.00 94.38 107 PRO A O 1
ATOM 807 N N . ASP A 1 108 ? -17.106 -3.872 15.169 1.00 94.06 108 ASP A N 1
ATOM 808 C CA . ASP A 1 108 ? -16.960 -5.331 15.048 1.00 94.06 108 ASP A CA 1
ATOM 809 C C . ASP A 1 108 ? -16.754 -5.785 13.598 1.00 94.06 108 ASP A C 1
ATOM 811 O O . ASP A 1 108 ? -15.984 -6.707 13.321 1.00 94.06 108 ASP A O 1
ATOM 815 N N . ARG A 1 109 ? -17.442 -5.136 12.648 1.00 94.88 109 ARG A N 1
ATOM 816 C CA . ARG A 1 109 ? -17.291 -5.445 11.224 1.00 94.88 109 ARG A CA 1
ATOM 817 C C . ARG A 1 109 ? -15.913 -5.028 10.726 1.00 94.88 109 ARG A C 1
ATOM 819 O O . ARG A 1 109 ? -15.309 -5.795 9.986 1.00 94.88 109 ARG A O 1
ATOM 826 N N . PHE A 1 110 ? -15.421 -3.867 11.154 1.00 95.19 110 PHE A N 1
ATOM 827 C CA . PHE A 1 110 ? -14.070 -3.410 10.850 1.00 95.19 110 PHE A CA 1
ATOM 828 C C . PHE A 1 110 ? -13.023 -4.410 11.352 1.00 95.19 110 PHE A C 1
ATOM 830 O O . PHE A 1 110 ? -12.228 -4.898 10.552 1.00 95.19 110 PHE A O 1
ATOM 837 N N . VAL A 1 111 ? -13.068 -4.784 12.636 1.00 94.69 111 VAL A N 1
ATOM 838 C CA . VAL A 1 111 ? -12.124 -5.757 13.215 1.00 94.69 111 VAL A CA 1
ATOM 839 C C . VAL A 1 111 ? -12.181 -7.082 12.458 1.00 94.69 111 VAL A C 1
ATOM 841 O O . VAL A 1 111 ? -11.139 -7.626 12.101 1.00 94.69 111 VAL A O 1
ATOM 844 N N . LYS A 1 112 ? -13.382 -7.578 12.139 1.00 94.88 112 LYS A N 1
ATOM 845 C CA . LYS A 1 112 ? -13.537 -8.804 11.353 1.00 94.88 112 LYS A CA 1
ATOM 846 C C . LYS A 1 112 ? -12.887 -8.699 9.968 1.00 94.88 112 LYS A C 1
ATOM 848 O O . LYS A 1 112 ? -12.120 -9.580 9.610 1.00 94.88 112 LYS A O 1
ATOM 853 N N . GLN A 1 113 ? -13.162 -7.632 9.215 1.00 93.88 113 GLN A N 1
ATOM 854 C CA . GLN A 1 113 ? -12.590 -7.433 7.875 1.00 93.88 113 GLN A CA 1
ATOM 855 C C . GLN A 1 113 ? -11.061 -7.381 7.911 1.00 93.88 113 GLN A C 1
ATOM 857 O O . GLN A 1 113 ? -10.398 -7.936 7.043 1.00 93.88 113 GLN A O 1
ATOM 862 N N . VAL A 1 114 ? -10.499 -6.741 8.934 1.00 93.94 114 VAL A N 1
ATOM 863 C CA . VAL A 1 114 ? -9.052 -6.705 9.144 1.00 93.94 114 VAL A CA 1
ATOM 864 C C . VAL A 1 114 ? -8.510 -8.103 9.429 1.00 93.94 114 VAL A C 1
ATOM 866 O O . VAL A 1 114 ? -7.519 -8.497 8.824 1.00 93.94 114 VAL A O 1
ATOM 869 N N . MET A 1 115 ? -9.145 -8.860 10.326 1.00 92.88 115 MET A N 1
ATOM 870 C CA . MET A 1 115 ? -8.718 -10.227 10.637 1.00 92.88 115 MET A CA 1
ATOM 871 C C . MET A 1 115 ? -8.789 -11.140 9.410 1.00 92.88 115 MET A C 1
ATOM 873 O O . MET A 1 115 ? -7.860 -11.910 9.199 1.00 92.88 115 MET A O 1
ATOM 877 N N . ASP A 1 116 ? -9.812 -10.994 8.562 1.00 91.12 116 ASP A N 1
ATOM 878 C CA . ASP A 1 116 ? -9.921 -11.735 7.300 1.00 91.12 116 ASP A CA 1
ATOM 879 C C . ASP A 1 116 ? -8.717 -11.433 6.372 1.00 91.12 116 ASP A C 1
ATOM 881 O O . ASP A 1 116 ? -8.101 -12.361 5.843 1.00 91.12 116 ASP A O 1
ATOM 885 N N . ILE A 1 117 ? -8.311 -10.157 6.242 1.00 89.69 117 ILE A N 1
ATOM 886 C CA . ILE A 1 117 ? -7.104 -9.751 5.487 1.00 89.69 117 ILE A CA 1
ATOM 887 C C . ILE A 1 117 ? -5.842 -10.381 6.098 1.00 89.69 117 ILE A C 1
ATOM 889 O O . ILE A 1 117 ? -5.000 -10.932 5.385 1.00 89.69 117 ILE A O 1
ATOM 893 N N . LEU A 1 118 ? -5.694 -10.311 7.423 1.00 88.50 118 LEU A N 1
ATOM 894 C CA . LEU A 1 118 ? -4.528 -10.836 8.138 1.00 88.50 118 LEU A CA 1
ATOM 895 C C . LEU A 1 118 ? -4.407 -12.359 8.018 1.00 88.50 118 LEU A C 1
ATOM 897 O O . LEU A 1 118 ? -3.304 -12.869 7.810 1.00 88.50 118 LEU A O 1
ATOM 901 N N . ASP A 1 119 ? -5.523 -13.076 8.120 1.00 87.19 119 ASP A N 1
ATOM 902 C CA . ASP A 1 119 ? -5.582 -14.530 7.986 1.00 87.19 119 ASP A CA 1
ATOM 903 C C . ASP A 1 119 ? -5.254 -14.964 6.555 1.00 87.19 119 ASP A C 1
ATOM 905 O O . ASP A 1 119 ? -4.479 -15.905 6.356 1.00 87.19 119 ASP A O 1
ATOM 909 N N . GLU A 1 120 ? -5.766 -14.250 5.548 1.00 83.94 120 GLU A N 1
ATOM 910 C CA . GLU A 1 120 ? -5.422 -14.502 4.149 1.00 83.94 120 GLU A CA 1
ATOM 911 C C . GLU A 1 120 ? -3.918 -14.321 3.898 1.00 83.94 120 GLU A C 1
ATOM 913 O O . GLU A 1 120 ? -3.273 -15.171 3.270 1.00 83.94 120 GLU A O 1
ATOM 918 N N . MET A 1 121 ? -3.333 -13.247 4.432 1.00 78.50 121 MET A N 1
ATOM 919 C CA . MET A 1 121 ? -1.895 -12.999 4.348 1.00 78.50 121 MET A CA 1
ATOM 920 C C . MET A 1 121 ? -1.089 -14.089 5.068 1.00 78.50 121 MET A C 1
ATOM 922 O O . MET A 1 121 ? -0.129 -14.624 4.509 1.00 78.50 121 MET A O 1
ATOM 926 N N . ALA A 1 122 ? -1.489 -14.466 6.284 1.00 79.12 122 ALA A N 1
ATOM 927 C CA . ALA A 1 122 ? -0.811 -15.491 7.074 1.00 79.12 122 ALA A CA 1
ATOM 928 C C . ALA A 1 122 ? -0.889 -16.885 6.429 1.00 79.12 122 ALA A C 1
ATOM 930 O O . ALA A 1 122 ? 0.062 -17.662 6.533 1.00 79.12 122 ALA A O 1
ATOM 931 N N . ALA A 1 123 ? -1.985 -17.203 5.735 1.00 80.25 123 ALA A N 1
ATOM 932 C CA . ALA A 1 123 ? -2.149 -18.465 5.019 1.00 80.25 123 ALA A CA 1
ATOM 933 C C . ALA A 1 123 ? -1.230 -18.575 3.790 1.00 80.25 123 ALA A C 1
ATOM 935 O O . ALA A 1 123 ? -0.798 -19.675 3.438 1.00 80.25 123 ALA A O 1
ATOM 936 N N . LYS A 1 124 ? -0.927 -17.446 3.136 1.00 71.12 124 LYS A N 1
ATOM 937 C CA . LYS A 1 124 ? -0.144 -17.404 1.890 1.00 71.12 124 LYS A CA 1
ATOM 938 C C . LYS A 1 124 ? 1.357 -17.180 2.101 1.00 71.12 124 LYS A C 1
ATOM 940 O O . LYS A 1 124 ? 2.129 -17.476 1.192 1.00 71.12 124 LYS A O 1
ATOM 945 N N . VAL A 1 125 ? 1.794 -16.694 3.267 1.00 62.59 125 VAL A N 1
ATOM 946 C CA . VAL A 1 125 ? 3.209 -16.379 3.546 1.00 62.59 125 VAL A CA 1
ATOM 947 C C . VAL A 1 125 ? 3.868 -17.492 4.380 1.00 62.59 125 VAL A C 1
ATOM 949 O O . VAL A 1 125 ? 3.588 -17.618 5.572 1.00 62.59 125 VAL A O 1
ATOM 952 N N . PRO A 1 126 ? 4.797 -18.295 3.815 1.00 50.72 126 PRO A N 1
ATOM 953 C CA . PRO A 1 126 ? 5.337 -19.461 4.514 1.00 50.72 126 PRO A CA 1
ATOM 954 C C . PRO A 1 126 ? 6.227 -19.130 5.720 1.00 50.72 126 PRO A C 1
ATOM 956 O O . PRO A 1 126 ? 6.340 -19.962 6.622 1.00 50.72 126 PRO A O 1
ATOM 959 N N . ARG A 1 127 ? 6.910 -17.972 5.747 1.00 52.81 127 ARG A N 1
ATOM 960 C CA . ARG A 1 127 ? 7.880 -17.605 6.799 1.00 52.81 127 ARG A CA 1
ATOM 961 C C . ARG A 1 127 ? 8.053 -16.085 6.918 1.00 52.81 127 ARG A C 1
ATOM 963 O O . ARG A 1 127 ? 8.307 -15.436 5.916 1.00 52.81 127 ARG A O 1
ATOM 970 N N . SER A 1 128 ? 7.928 -15.595 8.157 1.00 54.81 128 SER A N 1
ATOM 971 C CA . SER A 1 128 ? 8.323 -14.283 8.713 1.00 54.81 128 SER A CA 1
ATOM 972 C C . SER A 1 128 ? 8.237 -13.054 7.796 1.00 54.81 128 SER A C 1
ATOM 974 O O . SER A 1 128 ? 9.077 -12.861 6.921 1.00 54.81 128 SER A O 1
ATOM 976 N N . VAL A 1 129 ? 7.311 -12.147 8.110 1.00 56.94 129 VAL A N 1
ATOM 977 C CA . VAL A 1 129 ? 7.387 -10.751 7.662 1.00 56.94 129 VAL A CA 1
ATOM 978 C C . VAL A 1 129 ? 8.449 -10.057 8.519 1.00 56.94 129 VAL A C 1
ATOM 980 O O . VAL A 1 129 ? 8.244 -9.878 9.718 1.00 56.94 129 VAL A O 1
ATOM 983 N N . ASP A 1 130 ? 9.598 -9.706 7.937 1.00 67.12 130 ASP A N 1
ATOM 984 C CA . ASP A 1 130 ? 10.560 -8.820 8.603 1.00 67.12 130 ASP A CA 1
ATOM 985 C C . ASP A 1 130 ? 10.070 -7.374 8.469 1.00 67.12 130 ASP A C 1
ATOM 987 O O . ASP A 1 130 ? 10.419 -6.654 7.535 1.00 67.12 130 ASP A O 1
ATOM 991 N N . THR A 1 131 ? 9.226 -6.953 9.409 1.00 65.19 131 THR A N 1
ATOM 992 C CA . THR A 1 131 ? 8.669 -5.593 9.464 1.00 65.19 131 THR A CA 1
ATOM 993 C C . THR A 1 131 ? 9.708 -4.529 9.830 1.00 65.19 131 THR A C 1
ATOM 995 O O . THR A 1 131 ? 9.382 -3.344 9.867 1.00 65.19 131 THR A O 1
ATOM 998 N N . LYS A 1 132 ? 10.970 -4.907 10.096 1.00 69.88 132 LYS A N 1
ATOM 999 C CA . LYS A 1 132 ? 12.023 -3.958 10.489 1.00 69.88 132 LYS A CA 1
ATOM 1000 C C . LYS A 1 132 ? 12.710 -3.287 9.302 1.00 69.88 132 LYS A C 1
ATOM 1002 O O . LYS A 1 132 ? 13.391 -2.286 9.510 1.00 69.88 132 LYS A O 1
ATOM 1007 N N . ARG A 1 133 ? 12.574 -3.829 8.086 1.00 78.50 133 ARG A N 1
ATOM 1008 C CA . ARG A 1 133 ? 13.345 -3.400 6.901 1.00 78.50 133 ARG A CA 1
ATOM 1009 C C . ARG A 1 133 ? 12.521 -2.744 5.794 1.00 78.50 133 ARG A C 1
ATOM 1011 O O . ARG A 1 133 ? 13.048 -2.498 4.715 1.00 78.50 133 ARG A O 1
ATOM 1018 N N . GLY A 1 134 ? 11.254 -2.450 6.045 1.00 88.19 134 GLY A N 1
ATOM 1019 C CA . GLY A 1 134 ? 10.402 -1.799 5.060 1.00 88.19 134 GLY A CA 1
ATOM 1020 C C . GLY A 1 134 ? 8.994 -1.560 5.569 1.00 88.19 134 GLY A C 1
ATOM 1021 O O . GLY A 1 134 ? 8.638 -1.977 6.676 1.00 88.19 134 GLY A O 1
ATOM 1022 N N . THR A 1 135 ? 8.205 -0.911 4.727 1.00 92.12 135 THR A N 1
ATOM 1023 C CA . THR A 1 135 ? 6.782 -0.689 4.945 1.00 92.12 135 THR A CA 1
ATOM 1024 C C . THR A 1 135 ? 5.983 -1.387 3.856 1.00 92.12 135 THR A C 1
ATOM 1026 O O . THR A 1 135 ? 6.288 -1.293 2.670 1.00 92.12 135 THR A O 1
ATOM 1029 N N . MET A 1 136 ? 4.930 -2.086 4.254 1.00 93.56 136 MET A N 1
ATOM 1030 C CA . MET A 1 136 ? 3.978 -2.718 3.356 1.00 93.56 136 MET A CA 1
ATOM 1031 C C . MET A 1 136 ? 2.592 -2.141 3.597 1.00 93.56 136 MET A C 1
ATOM 1033 O O . MET A 1 136 ? 2.164 -2.003 4.736 1.00 93.56 136 MET A O 1
ATOM 1037 N N . LEU A 1 137 ? 1.876 -1.864 2.521 1.00 94.62 137 LEU A N 1
ATOM 1038 C CA . LEU A 1 137 ? 0.471 -1.494 2.482 1.00 94.62 137 LEU A CA 1
ATOM 1039 C C . LEU A 1 137 ? -0.281 -2.604 1.739 1.00 94.62 137 LEU A C 1
ATOM 1041 O O . LEU A 1 137 ? 0.155 -3.014 0.666 1.00 94.62 137 LEU A O 1
ATOM 1045 N N . ALA A 1 138 ? -1.395 -3.086 2.284 1.00 94.50 138 ALA A N 1
ATOM 1046 C CA . ALA A 1 138 ? -2.220 -4.107 1.642 1.00 94.50 138 ALA A CA 1
ATOM 1047 C C . ALA A 1 138 ? -3.714 -3.839 1.854 1.00 94.50 138 ALA A C 1
ATOM 1049 O O . ALA A 1 138 ? -4.142 -3.540 2.966 1.00 94.50 138 ALA A O 1
ATOM 1050 N N . GLY A 1 139 ? -4.514 -3.961 0.800 1.00 94.31 139 GLY A N 1
ATOM 1051 C CA . GLY A 1 139 ? -5.964 -3.776 0.853 1.00 94.31 139 GLY A CA 1
ATOM 1052 C C . GLY A 1 139 ? -6.610 -3.963 -0.513 1.00 94.31 139 GLY A C 1
ATOM 1053 O O . GLY A 1 139 ? -5.987 -4.494 -1.431 1.00 94.31 139 GLY A O 1
ATOM 1054 N N . GLU A 1 140 ? -7.848 -3.509 -0.657 1.00 93.19 140 GLU A N 1
ATOM 1055 C CA . GLU A 1 140 ? -8.562 -3.509 -1.935 1.00 93.19 140 GLU A CA 1
ATOM 1056 C C . GLU A 1 140 ? -8.677 -2.090 -2.496 1.00 93.19 140 GLU A C 1
ATOM 1058 O O . GLU A 1 140 ? -8.857 -1.114 -1.760 1.00 93.19 140 GLU A O 1
ATOM 1063 N N . ASP A 1 141 ? -8.551 -1.974 -3.817 1.00 92.44 141 ASP A N 1
ATOM 1064 C CA . ASP A 1 141 ? -8.838 -0.733 -4.528 1.00 92.44 141 ASP 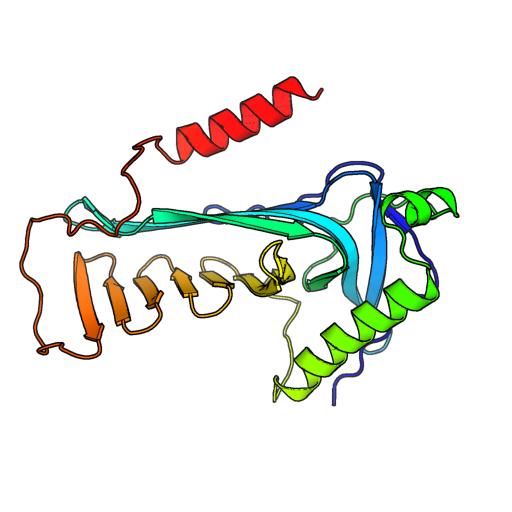A CA 1
ATOM 1065 C C . ASP A 1 141 ? -10.334 -0.600 -4.870 1.00 92.44 141 ASP A C 1
ATOM 1067 O O . ASP A 1 141 ? -11.143 -1.502 -4.653 1.00 92.44 141 ASP A O 1
ATOM 1071 N N . ASN A 1 142 ? -10.716 0.529 -5.471 1.00 86.69 142 ASN A N 1
ATOM 1072 C CA . ASN A 1 142 ? -12.101 0.780 -5.900 1.00 86.69 142 ASN A CA 1
A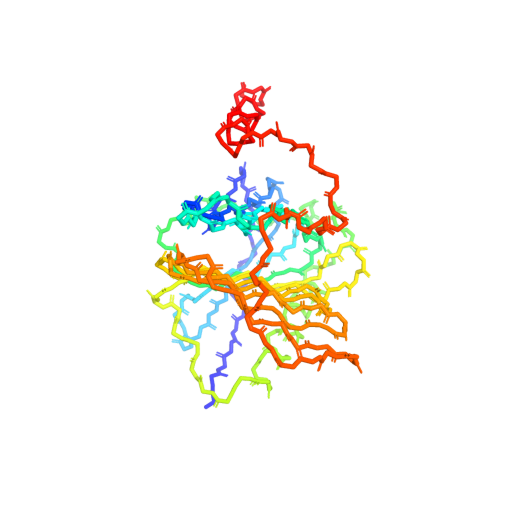TOM 1073 C C . ASN A 1 142 ? -12.653 -0.210 -6.938 1.00 86.69 142 ASN A C 1
ATOM 1075 O O . ASN A 1 142 ? -13.864 -0.256 -7.151 1.00 86.69 142 ASN A O 1
ATOM 1079 N N . GLY A 1 143 ? -11.784 -0.949 -7.626 1.00 88.75 143 GLY A N 1
ATOM 1080 C CA . GLY A 1 143 ? -12.164 -1.990 -8.575 1.00 88.75 143 GLY A CA 1
ATOM 1081 C C . GLY A 1 143 ? -12.348 -3.362 -7.925 1.00 88.75 143 GLY A C 1
ATOM 1082 O O . GLY A 1 143 ? -12.691 -4.302 -8.636 1.00 88.75 143 GLY A O 1
ATOM 1083 N N . GLY A 1 144 ? -12.123 -3.484 -6.612 1.00 89.38 144 GLY A N 1
ATOM 1084 C CA . GLY A 1 144 ? -12.080 -4.766 -5.910 1.00 89.38 144 GLY A CA 1
ATOM 1085 C C . GLY A 1 144 ? -10.790 -5.547 -6.168 1.00 89.38 144 GLY A C 1
ATOM 1086 O O . GLY A 1 144 ? -10.741 -6.746 -5.910 1.00 89.38 144 GLY A O 1
ATOM 1087 N N . ASN A 1 145 ? -9.746 -4.903 -6.700 1.00 90.94 145 ASN A N 1
ATOM 1088 C CA . ASN A 1 145 ? -8.463 -5.560 -6.907 1.00 90.94 145 ASN A CA 1
ATOM 1089 C C . ASN A 1 145 ? -7.661 -5.535 -5.611 1.00 90.94 145 ASN A C 1
ATOM 1091 O O . ASN A 1 145 ? -7.399 -4.464 -5.048 1.00 90.94 145 ASN A O 1
ATOM 1095 N N . HIS A 1 146 ? -7.177 -6.704 -5.196 1.00 91.44 146 HIS A N 1
ATOM 1096 C CA . HIS A 1 146 ? -6.166 -6.781 -4.154 1.00 91.44 146 HIS A CA 1
ATOM 1097 C C . HIS A 1 146 ? -4.923 -6.013 -4.592 1.00 91.44 146 HIS A C 1
ATOM 1099 O O . HIS A 1 146 ? -4.360 -6.241 -5.667 1.00 91.44 146 HIS A O 1
ATOM 1105 N N . THR A 1 147 ? -4.517 -5.086 -3.739 1.00 94.06 147 THR A N 1
ATOM 1106 C CA . THR A 1 147 ? -3.374 -4.217 -3.947 1.00 94.06 147 THR A CA 1
ATOM 1107 C C . THR A 1 147 ? -2.403 -4.408 -2.798 1.00 94.06 147 THR A C 1
ATOM 1109 O O . THR A 1 147 ? -2.783 -4.295 -1.633 1.00 94.06 147 THR A O 1
ATOM 1112 N N . ILE A 1 148 ? -1.146 -4.685 -3.128 1.00 94.62 148 ILE A N 1
ATOM 1113 C CA . ILE A 1 148 ? -0.037 -4.778 -2.183 1.00 94.62 148 ILE A CA 1
ATOM 1114 C C . ILE A 1 148 ? 1.053 -3.835 -2.670 1.00 94.62 148 ILE A C 1
ATOM 1116 O O . ILE A 1 148 ? 1.507 -3.943 -3.803 1.00 94.62 148 ILE A O 1
ATOM 1120 N N . LEU A 1 149 ? 1.491 -2.929 -1.811 1.00 95.94 149 LEU A N 1
ATOM 1121 C CA . LEU A 1 149 ? 2.601 -2.027 -2.065 1.00 95.94 149 LEU A CA 1
ATOM 1122 C C . LEU A 1 149 ? 3.651 -2.245 -0.983 1.00 95.94 149 LEU A C 1
ATOM 1124 O O . LEU A 1 149 ? 3.362 -2.083 0.196 1.00 95.94 149 LEU A O 1
ATOM 1128 N N . VAL A 1 150 ? 4.860 -2.610 -1.380 1.00 94.69 150 VAL A N 1
ATOM 1129 C CA . VAL A 1 150 ? 5.999 -2.818 -0.489 1.00 94.69 150 VAL A CA 1
ATOM 1130 C C . VAL A 1 150 ? 7.078 -1.816 -0.850 1.00 94.69 150 VAL A C 1
ATOM 1132 O O . VAL A 1 150 ? 7.468 -1.709 -2.010 1.00 94.69 150 VAL A O 1
ATOM 1135 N N . GLU A 1 151 ? 7.576 -1.116 0.155 1.00 94.00 151 GLU A N 1
ATOM 1136 C CA . GLU A 1 151 ? 8.751 -0.262 0.083 1.00 94.00 151 GLU A CA 1
ATOM 1137 C C . GLU A 1 151 ? 9.806 -0.805 1.049 1.00 94.00 151 GLU A C 1
ATOM 1139 O O . GLU A 1 151 ? 9.502 -1.170 2.186 1.00 94.00 151 GLU A O 1
ATOM 1144 N N . SER A 1 152 ? 11.040 -0.931 0.569 1.00 92.06 152 SER A N 1
ATOM 1145 C CA . SER A 1 152 ? 12.184 -1.360 1.368 1.00 92.06 152 SER A CA 1
ATOM 1146 C C . SER A 1 152 ? 13.467 -0.826 0.742 1.00 92.06 152 SER A C 1
ATOM 1148 O O . SER A 1 152 ? 13.875 -1.294 -0.320 1.00 92.06 152 SER A O 1
ATOM 1150 N N . GLU A 1 153 ? 14.111 0.126 1.417 1.00 87.62 153 GLU A N 1
ATOM 1151 C CA . GLU A 1 153 ? 15.369 0.743 0.977 1.00 87.62 153 GLU A CA 1
ATOM 1152 C C . GLU A 1 153 ? 15.249 1.350 -0.438 1.00 87.62 153 GLU A C 1
ATOM 1154 O O . GLU A 1 153 ? 14.547 2.336 -0.642 1.00 87.62 153 GLU A O 1
ATOM 1159 N N . ASP A 1 154 ? 15.935 0.772 -1.421 1.00 85.19 154 ASP A N 1
ATOM 1160 C CA . ASP A 1 154 ? 15.946 1.177 -2.828 1.00 85.19 154 ASP A CA 1
ATOM 1161 C C . ASP A 1 154 ? 14.931 0.395 -3.683 1.00 85.19 154 ASP A C 1
ATOM 1163 O O . ASP A 1 154 ? 14.956 0.455 -4.915 1.00 85.19 154 ASP A O 1
ATOM 1167 N N . ARG A 1 155 ? 14.042 -0.378 -3.045 1.00 93.44 155 ARG A N 1
ATOM 1168 C CA . ARG A 1 155 ? 13.165 -1.347 -3.710 1.00 93.44 155 ARG A CA 1
ATOM 1169 C C . ARG A 1 155 ? 11.710 -1.027 -3.469 1.00 93.44 155 ARG A C 1
ATOM 1171 O O . ARG A 1 155 ? 11.263 -0.858 -2.334 1.00 93.44 155 ARG A O 1
ATOM 1178 N N . VAL A 1 156 ? 10.951 -1.038 -4.555 1.00 95.75 156 VAL A N 1
ATOM 1179 C CA . VAL A 1 156 ? 9.501 -0.871 -4.520 1.00 95.75 156 VAL A CA 1
ATOM 1180 C C . VAL A 1 156 ? 8.856 -2.009 -5.285 1.00 95.75 156 VAL A C 1
ATOM 1182 O O . VAL A 1 156 ? 9.258 -2.309 -6.407 1.00 95.75 156 VAL A O 1
ATOM 1185 N N . VAL A 1 157 ? 7.846 -2.635 -4.690 1.00 96.94 157 VAL A N 1
ATOM 1186 C CA . VAL A 1 157 ? 7.012 -3.638 -5.353 1.00 96.94 157 VAL A CA 1
ATOM 1187 C C . VAL A 1 157 ? 5.556 -3.231 -5.222 1.00 96.94 157 VAL A C 1
ATOM 1189 O O . VAL A 1 157 ? 5.066 -3.046 -4.115 1.00 96.94 157 VAL A O 1
ATOM 1192 N N . LEU A 1 158 ? 4.856 -3.124 -6.342 1.00 96.94 158 LEU A N 1
ATOM 1193 C CA . LEU A 1 158 ? 3.416 -2.940 -6.414 1.00 96.94 158 LEU A CA 1
ATOM 1194 C C . LEU A 1 158 ? 2.801 -4.167 -7.083 1.00 96.94 158 LEU A C 1
ATOM 1196 O O . LEU A 1 158 ? 3.175 -4.524 -8.193 1.00 96.94 158 LEU A O 1
ATOM 1200 N N . VAL A 1 159 ? 1.833 -4.783 -6.425 1.00 95.50 159 VAL A N 1
ATOM 1201 C CA . VAL A 1 159 ? 0.929 -5.785 -6.989 1.00 95.50 159 VAL A CA 1
ATOM 1202 C C . VAL A 1 159 ? -0.458 -5.167 -6.979 1.00 95.50 159 VAL A C 1
ATOM 1204 O O . VAL A 1 159 ? -0.880 -4.651 -5.946 1.00 95.50 159 VAL A O 1
ATOM 1207 N N . ARG A 1 160 ? -1.169 -5.201 -8.102 1.00 93.50 160 ARG A N 1
ATOM 1208 C CA . ARG A 1 160 ? -2.540 -4.702 -8.226 1.00 93.50 160 ARG A CA 1
ATOM 1209 C C . ARG A 1 160 ? -3.306 -5.576 -9.212 1.00 93.50 160 ARG A C 1
ATOM 1211 O O . ARG A 1 160 ? -3.174 -5.400 -10.421 1.00 93.50 160 ARG A O 1
ATOM 1218 N N . GLY A 1 161 ? -4.098 -6.512 -8.690 1.00 89.94 161 GLY A N 1
ATOM 1219 C CA . GLY A 1 161 ? -4.701 -7.564 -9.514 1.00 89.94 161 GLY A CA 1
ATOM 1220 C C . GLY A 1 161 ? -3.616 -8.345 -10.262 1.00 89.94 161 GLY A C 1
ATOM 1221 O O . GLY A 1 161 ? -2.675 -8.846 -9.647 1.00 89.94 161 GLY A O 1
ATOM 1222 N N . ASP A 1 162 ? -3.728 -8.383 -11.585 1.00 89.38 162 ASP A N 1
ATOM 1223 C CA . ASP A 1 162 ? -2.851 -9.136 -12.489 1.00 89.38 162 ASP A CA 1
ATOM 1224 C C . ASP A 1 162 ? -1.594 -8.327 -12.885 1.00 89.38 162 ASP A C 1
ATOM 1226 O O . ASP A 1 162 ? -0.681 -8.842 -13.531 1.00 89.38 162 ASP A O 1
ATOM 1230 N N . HIS A 1 163 ? -1.526 -7.059 -12.460 1.00 91.50 163 HIS A N 1
ATOM 1231 C CA . HIS A 1 163 ? -0.416 -6.150 -12.715 1.00 91.50 163 HIS A CA 1
ATOM 1232 C C . HIS A 1 163 ? 0.604 -6.189 -11.571 1.00 91.50 163 HIS A C 1
ATOM 1234 O O . HIS A 1 163 ? 0.264 -5.927 -10.413 1.00 91.50 163 HIS A O 1
ATOM 1240 N N . VAL A 1 164 ? 1.871 -6.461 -11.885 1.00 95.69 164 VAL A N 1
ATOM 1241 C CA . VAL A 1 164 ? 2.981 -6.412 -10.923 1.00 95.69 164 VAL A CA 1
ATOM 1242 C C . VAL A 1 164 ? 4.089 -5.524 -11.448 1.00 95.69 164 VAL A C 1
ATOM 1244 O O . VAL A 1 164 ? 4.551 -5.673 -12.572 1.00 95.69 164 VAL A O 1
ATOM 1247 N N . VAL A 1 165 ? 4.582 -4.643 -10.594 1.00 96.50 165 VAL A N 1
ATOM 1248 C CA . VAL A 1 165 ? 5.721 -3.780 -10.863 1.00 96.50 165 VAL A CA 1
ATOM 1249 C C . VAL A 1 165 ? 6.720 -3.961 -9.736 1.00 96.50 165 VAL A C 1
ATOM 1251 O O . VAL A 1 165 ? 6.374 -3.781 -8.575 1.00 96.50 165 VAL A O 1
ATOM 1254 N N . ALA A 1 166 ? 7.963 -4.293 -10.063 1.00 97.00 166 ALA A N 1
ATOM 1255 C CA . ALA A 1 166 ? 9.067 -4.293 -9.114 1.00 97.00 166 ALA A CA 1
ATOM 1256 C C . ALA A 1 166 ? 10.195 -3.421 -9.654 1.00 97.00 166 ALA A C 1
ATOM 1258 O O . ALA A 1 166 ? 10.614 -3.567 -10.801 1.00 97.00 166 ALA A O 1
ATOM 1259 N N . ILE A 1 167 ? 10.673 -2.499 -8.833 1.00 95.38 167 ILE A N 1
ATOM 1260 C CA . ILE A 1 167 ? 11.642 -1.485 -9.228 1.00 95.38 167 ILE A CA 1
ATOM 1261 C C . ILE A 1 167 ? 12.791 -1.502 -8.228 1.00 95.38 167 ILE A C 1
ATOM 1263 O O . ILE A 1 167 ? 12.562 -1.516 -7.017 1.00 95.38 167 ILE A O 1
ATOM 1267 N N . THR A 1 168 ? 14.011 -1.471 -8.750 1.00 94.75 168 THR A N 1
ATOM 1268 C CA . THR A 1 168 ? 15.251 -1.212 -8.012 1.00 94.75 168 THR A CA 1
ATOM 1269 C C . THR A 1 168 ? 16.051 -0.118 -8.720 1.00 94.75 168 THR A C 1
ATOM 1271 O O . THR A 1 168 ? 15.636 0.399 -9.766 1.00 94.75 168 THR A O 1
ATOM 1274 N N . ASP A 1 169 ? 17.226 0.222 -8.193 1.00 90.81 169 ASP A N 1
ATOM 1275 C CA . ASP A 1 169 ? 18.152 1.130 -8.875 1.00 90.81 169 ASP A CA 1
ATOM 1276 C C . ASP A 1 169 ? 18.655 0.604 -10.224 1.00 90.81 169 ASP A C 1
ATOM 1278 O O . ASP A 1 169 ? 18.843 1.381 -11.160 1.00 90.81 169 ASP A O 1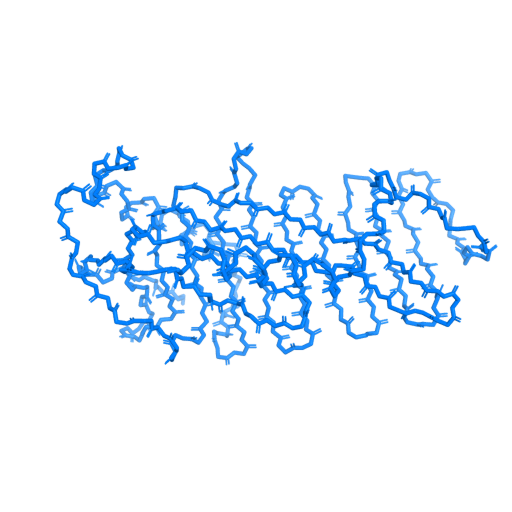
ATOM 1282 N N . ASP A 1 170 ? 18.782 -0.714 -10.359 1.00 93.69 170 ASP A N 1
ATOM 1283 C CA . ASP A 1 170 ? 19.382 -1.344 -11.535 1.00 93.69 170 ASP A CA 1
ATOM 1284 C C . ASP A 1 170 ? 18.378 -1.960 -12.505 1.00 93.69 170 ASP A C 1
ATOM 1286 O O . ASP A 1 170 ? 18.742 -2.259 -13.648 1.00 93.69 170 ASP A O 1
ATOM 1290 N N . ALA A 1 171 ? 17.138 -2.198 -12.074 1.00 94.38 171 ALA A N 1
ATOM 1291 C CA . ALA A 1 171 ? 16.158 -2.887 -12.896 1.00 94.38 171 ALA A CA 1
ATOM 1292 C C . ALA A 1 171 ? 14.711 -2.455 -12.644 1.00 94.38 171 ALA A C 1
ATOM 1294 O O . ALA A 1 171 ? 14.303 -2.119 -11.534 1.00 94.38 171 ALA A O 1
ATOM 1295 N N . LEU A 1 172 ? 13.920 -2.557 -13.707 1.00 95.19 172 LEU A N 1
ATOM 1296 C CA . LEU A 1 172 ? 12.470 -2.485 -13.706 1.00 95.19 172 LEU A CA 1
ATOM 1297 C C . LEU A 1 172 ? 11.921 -3.824 -14.198 1.00 95.19 172 LEU A C 1
ATOM 1299 O O . LEU A 1 172 ? 12.261 -4.280 -15.291 1.00 95.19 172 LEU A O 1
ATOM 1303 N N . VAL A 1 173 ? 11.048 -4.431 -13.406 1.00 96.62 173 VAL A N 1
ATOM 1304 C CA . VAL A 1 173 ? 10.273 -5.615 -13.769 1.00 96.62 173 VAL A CA 1
ATOM 1305 C C . VAL A 1 173 ? 8.809 -5.220 -13.828 1.00 96.62 173 VAL A C 1
ATOM 1307 O O . VAL A 1 173 ? 8.278 -4.671 -12.866 1.00 96.62 173 VAL A O 1
ATOM 1310 N N . VAL A 1 174 ? 8.158 -5.525 -14.945 1.00 95.06 174 VAL A N 1
ATOM 1311 C CA . VAL A 1 174 ? 6.714 -5.338 -15.119 1.00 95.06 174 VAL A CA 1
ATOM 1312 C C . VAL A 1 174 ? 6.110 -6.655 -15.574 1.00 95.06 174 VAL A C 1
ATOM 1314 O O . VAL A 1 174 ? 6.604 -7.270 -16.522 1.00 95.06 174 VAL A O 1
ATOM 1317 N N . VAL A 1 175 ? 5.063 -7.081 -14.882 1.00 94.56 175 VAL A N 1
ATOM 1318 C CA . VAL A 1 175 ? 4.203 -8.202 -15.239 1.00 94.56 175 VAL A CA 1
ATOM 1319 C C . VAL A 1 175 ? 2.813 -7.648 -15.501 1.00 94.56 175 VAL A C 1
ATOM 1321 O O . VAL A 1 175 ? 2.262 -6.930 -14.673 1.00 94.56 175 VAL A O 1
ATOM 1324 N N . ASP A 1 176 ? 2.272 -8.009 -16.650 1.00 89.19 176 ASP A N 1
ATOM 1325 C CA . ASP A 1 176 ? 0.903 -7.766 -17.088 1.00 89.19 176 ASP A CA 1
ATOM 1326 C C . ASP A 1 176 ? 0.301 -9.108 -17.547 1.00 89.19 176 ASP A C 1
ATOM 1328 O O . ASP A 1 176 ? 1.050 -10.063 -17.774 1.00 89.19 176 ASP A O 1
ATOM 1332 N N . ASP A 1 177 ? -1.026 -9.178 -17.723 1.00 84.50 177 ASP A N 1
ATOM 1333 C CA . ASP A 1 177 ? -1.832 -10.371 -18.071 1.00 84.50 177 ASP A CA 1
ATOM 1334 C C . ASP A 1 177 ? -1.125 -11.469 -18.887 1.00 84.50 177 ASP A C 1
ATOM 1336 O O . ASP A 1 177 ? -1.285 -12.670 -18.639 1.00 84.50 177 ASP A O 1
ATOM 1340 N N . ASP A 1 178 ? -0.400 -11.090 -19.938 1.00 85.75 178 ASP A N 1
ATOM 1341 C CA . ASP A 1 178 ? 0.263 -12.022 -20.838 1.00 85.75 178 ASP A CA 1
ATOM 1342 C C . ASP A 1 178 ? 1.731 -11.703 -21.118 1.00 85.75 178 ASP A C 1
ATOM 1344 O O . ASP A 1 178 ? 2.303 -12.277 -22.053 1.00 85.75 178 ASP A O 1
ATOM 1348 N N . ARG A 1 179 ? 2.343 -10.830 -20.308 1.00 89.12 179 ARG A N 1
ATOM 1349 C CA . ARG A 1 179 ? 3.669 -10.277 -20.568 1.00 89.12 179 ARG A CA 1
ATOM 1350 C C . ARG A 1 179 ? 4.481 -10.085 -19.297 1.00 89.12 179 ARG A C 1
ATOM 1352 O O . ARG A 1 179 ? 4.012 -9.543 -18.310 1.00 89.12 179 ARG A O 1
ATOM 1359 N N . VAL A 1 180 ? 5.751 -10.455 -19.369 1.00 92.56 180 VAL A N 1
ATOM 1360 C CA . VAL A 1 180 ? 6.773 -10.133 -18.375 1.00 92.56 180 VAL A CA 1
ATOM 1361 C C . VAL A 1 180 ? 7.895 -9.405 -19.092 1.00 92.56 180 VAL A C 1
ATOM 1363 O O . VAL A 1 180 ? 8.451 -9.933 -20.053 1.00 92.56 180 VAL A O 1
ATOM 1366 N N . SER A 1 181 ? 8.252 -8.218 -18.620 1.00 92.56 181 SER A N 1
ATOM 1367 C CA . SER A 1 181 ? 9.398 -7.459 -19.118 1.00 92.56 181 SER A CA 1
ATOM 1368 C C . SER A 1 181 ? 10.364 -7.137 -17.989 1.00 92.56 181 SER A C 1
ATOM 1370 O O . SER A 1 181 ? 9.938 -6.733 -16.908 1.00 92.56 181 SER A O 1
ATOM 1372 N N . VAL A 1 182 ? 11.658 -7.291 -18.255 1.00 94.25 182 VAL A N 1
ATOM 1373 C CA . VAL A 1 182 ? 12.753 -6.902 -17.364 1.00 94.25 182 VAL A CA 1
ATOM 1374 C C . VAL A 1 182 ? 13.656 -5.946 -18.125 1.00 94.25 182 VAL A C 1
ATOM 1376 O O . VAL A 1 182 ? 14.273 -6.343 -19.112 1.00 94.25 182 VAL A O 1
ATOM 1379 N N . THR A 1 183 ? 13.739 -4.701 -17.667 1.00 92.00 183 THR A N 1
ATOM 1380 C CA . THR A 1 183 ? 14.617 -3.667 -18.228 1.00 92.00 183 THR A CA 1
ATOM 1381 C C . THR A 1 183 ? 15.695 -3.311 -17.218 1.00 92.00 183 THR A C 1
ATOM 1383 O O . THR A 1 183 ? 15.375 -3.054 -16.062 1.00 92.00 183 THR A O 1
ATOM 1386 N N . THR A 1 184 ? 16.961 -3.281 -17.628 1.00 93.75 184 THR A N 1
ATOM 1387 C CA . THR A 1 184 ? 18.072 -2.853 -16.765 1.00 93.75 184 THR A CA 1
ATOM 1388 C C . THR A 1 184 ? 18.452 -1.393 -17.003 1.00 93.75 184 THR A C 1
ATOM 1390 O O . THR A 1 184 ? 18.195 -0.840 -18.073 1.00 93.75 184 THR A O 1
ATOM 1393 N N . SER A 1 185 ? 19.165 -0.790 -16.052 1.00 92.12 185 SER A N 1
ATOM 1394 C CA . SER A 1 185 ? 19.766 0.551 -16.166 1.00 92.12 185 SER A CA 1
ATOM 1395 C C . SER A 1 185 ? 20.755 0.696 -17.339 1.00 92.12 185 SER A C 1
ATOM 1397 O O . SER A 1 185 ? 21.093 1.800 -17.756 1.00 92.12 185 SER A O 1
ATOM 1399 N N . GLN A 1 186 ? 21.195 -0.412 -17.943 1.00 92.25 186 GLN A N 1
ATOM 1400 C CA . GLN A 1 186 ? 22.002 -0.417 -19.172 1.00 92.25 186 GLN A CA 1
ATOM 1401 C C . GLN A 1 186 ? 21.155 -0.381 -20.457 1.00 92.25 186 GLN A C 1
ATOM 1403 O O . GLN A 1 186 ? 21.688 -0.631 -21.534 1.00 92.25 186 GLN A O 1
ATOM 1408 N N . GLY A 1 187 ? 19.836 -0.193 -20.353 1.00 87.31 187 GLY A N 1
ATOM 1409 C CA . GLY A 1 187 ? 18.913 -0.209 -21.494 1.00 87.31 187 GLY A CA 1
ATOM 1410 C C . GLY A 1 187 ? 18.600 -1.610 -22.032 1.00 87.31 187 GLY A C 1
ATOM 1411 O O . GLY A 1 187 ? 17.861 -1.752 -23.004 1.00 87.31 187 GLY A O 1
ATOM 1412 N N . ARG A 1 188 ? 19.123 -2.677 -21.410 1.00 89.56 188 ARG A N 1
ATOM 1413 C CA . ARG A 1 188 ? 18.853 -4.052 -21.853 1.00 89.56 188 ARG A CA 1
ATOM 1414 C C . ARG A 1 188 ? 17.458 -4.465 -21.417 1.00 89.56 188 ARG A C 1
ATOM 1416 O O . ARG A 1 188 ? 17.174 -4.467 -20.223 1.00 89.56 188 ARG A O 1
ATOM 1423 N N . CYS A 1 189 ? 16.636 -4.882 -22.374 1.00 88.88 189 CYS A N 1
ATOM 1424 C CA . CYS A 1 189 ? 15.291 -5.382 -22.121 1.00 88.88 189 CYS A CA 1
ATOM 1425 C C . CYS A 1 189 ? 15.162 -6.849 -22.546 1.00 88.88 189 CYS A C 1
ATOM 1427 O O . CYS A 1 189 ? 15.604 -7.236 -23.631 1.00 88.88 189 CYS A O 1
ATOM 1429 N N . VAL A 1 190 ? 14.552 -7.661 -21.683 1.00 89.62 190 VAL A N 1
ATOM 1430 C CA . VAL A 1 190 ? 14.067 -9.005 -22.005 1.00 89.62 190 VAL A CA 1
ATOM 1431 C C . VAL A 1 190 ? 12.567 -9.023 -21.778 1.00 89.62 190 VAL A C 1
ATOM 1433 O O . VAL A 1 190 ? 12.104 -8.704 -20.686 1.00 89.62 190 VAL A O 1
ATOM 1436 N N . GLU A 1 191 ? 11.819 -9.440 -22.793 1.00 89.25 191 GLU A N 1
ATOM 1437 C CA . GLU A 1 191 ? 10.370 -9.580 -22.723 1.00 89.25 191 GLU A CA 1
ATOM 1438 C C . GLU A 1 191 ? 9.959 -11.013 -23.070 1.00 89.25 191 GLU A C 1
ATOM 1440 O O . GLU A 1 191 ? 10.470 -11.617 -24.015 1.00 89.25 191 GLU A O 1
ATOM 1445 N N . ILE A 1 192 ? 9.031 -11.564 -22.295 1.00 88.31 192 ILE A N 1
ATOM 1446 C CA . ILE A 1 192 ? 8.418 -12.869 -22.520 1.00 88.31 192 ILE A CA 1
ATOM 1447 C C . ILE A 1 192 ? 6.908 -12.671 -22.477 1.00 88.31 192 ILE A C 1
ATOM 1449 O O . ILE A 1 192 ? 6.380 -12.131 -21.512 1.00 88.31 192 ILE A O 1
ATOM 1453 N N . GLY A 1 193 ? 6.204 -13.139 -23.499 1.00 86.50 193 GLY A N 1
ATOM 1454 C CA . GLY A 1 193 ? 4.748 -13.127 -23.549 1.00 86.50 193 GLY A CA 1
ATOM 1455 C C . GLY A 1 193 ? 4.208 -14.246 -24.429 1.00 86.50 193 GLY A C 1
ATOM 1456 O O . GLY A 1 193 ? 4.984 -15.029 -24.988 1.00 86.50 193 GLY A O 1
ATOM 1457 N N . ARG A 1 194 ? 2.877 -14.333 -24.570 1.00 73.88 194 ARG A N 1
ATOM 1458 C CA . ARG A 1 194 ? 2.193 -15.445 -25.277 1.00 73.88 194 ARG A CA 1
ATOM 1459 C C . ARG A 1 194 ? 2.690 -15.693 -26.708 1.00 73.88 194 ARG A C 1
ATOM 1461 O O . ARG A 1 194 ? 2.511 -16.795 -27.215 1.00 73.88 194 ARG A O 1
ATOM 1468 N N . ASN A 1 195 ? 3.340 -14.709 -27.333 1.00 59.12 195 ASN A N 1
ATOM 1469 C CA . ASN A 1 195 ? 3.850 -14.787 -28.703 1.00 59.12 195 ASN A CA 1
ATOM 1470 C C . ASN A 1 195 ? 5.363 -14.510 -28.840 1.00 59.12 195 ASN A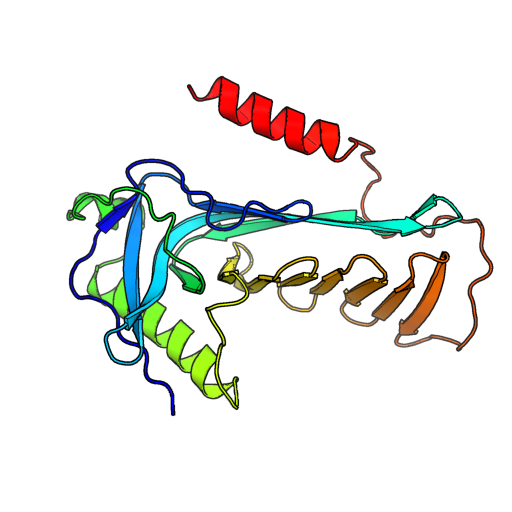 C 1
ATOM 1472 O O . ASN A 1 195 ? 5.837 -14.285 -29.956 1.00 59.12 195 ASN A O 1
ATOM 1476 N N . THR A 1 196 ? 6.139 -14.480 -27.750 1.00 56.28 196 THR A N 1
ATOM 1477 C CA . THR A 1 196 ? 7.452 -13.812 -27.801 1.00 56.28 196 THR A CA 1
ATOM 1478 C C . THR A 1 196 ? 8.619 -14.718 -28.203 1.00 56.28 196 THR A C 1
ATOM 1480 O O . THR A 1 196 ? 8.863 -15.784 -27.636 1.00 56.28 196 THR A O 1
ATOM 1483 N N . ARG A 1 197 ? 9.367 -14.221 -29.200 1.00 46.75 197 ARG A N 1
ATOM 1484 C CA . ARG A 1 197 ? 10.722 -14.623 -29.598 1.00 46.75 197 ARG A CA 1
ATOM 1485 C C . ARG A 1 197 ? 11.740 -14.084 -28.589 1.00 46.75 197 ARG A C 1
ATOM 1487 O O . ARG A 1 197 ? 11.749 -12.892 -28.316 1.00 46.75 197 ARG A O 1
ATOM 1494 N N . LEU A 1 198 ? 12.643 -14.941 -28.119 1.00 46.75 198 LEU A N 1
ATOM 1495 C CA . LEU A 1 198 ? 13.804 -14.546 -27.316 1.00 46.75 198 LEU A CA 1
ATOM 1496 C C . LEU A 1 198 ? 14.791 -13.732 -28.170 1.00 46.75 198 LEU A C 1
ATOM 1498 O O . LEU A 1 198 ? 15.312 -14.244 -29.161 1.00 46.75 198 LEU A O 1
ATOM 1502 N N . GLY A 1 199 ? 15.080 -12.493 -27.777 1.00 44.69 199 GLY A N 1
ATOM 1503 C CA . GLY A 1 199 ? 16.164 -11.702 -28.357 1.00 44.69 199 GLY A CA 1
ATOM 1504 C C . GLY A 1 199 ? 16.293 -10.319 -27.710 1.00 44.69 199 GLY A C 1
ATOM 1505 O O . GLY A 1 199 ? 15.295 -9.801 -27.214 1.00 44.69 199 GLY A O 1
ATOM 1506 N N . PRO A 1 200 ? 17.497 -9.719 -27.698 1.00 46.41 200 PRO A N 1
ATOM 1507 C CA . PRO A 1 200 ? 17.662 -8.317 -27.334 1.00 46.41 200 PRO A CA 1
ATOM 1508 C C . PRO A 1 200 ? 16.879 -7.459 -28.333 1.00 46.41 200 PRO A C 1
ATOM 1510 O O . PRO A 1 200 ? 17.103 -7.542 -29.542 1.00 46.41 200 PRO A O 1
ATOM 1513 N N . THR A 1 201 ? 15.936 -6.654 -27.854 1.00 48.47 201 THR A N 1
ATOM 1514 C CA . THR A 1 201 ? 15.318 -5.618 -28.683 1.00 48.47 201 THR A CA 1
ATOM 1515 C C . THR A 1 201 ? 16.286 -4.447 -28.795 1.00 48.47 201 THR A C 1
ATOM 1517 O O . THR A 1 201 ? 16.223 -3.505 -28.010 1.00 48.47 201 THR A O 1
ATOM 1520 N N . ASP A 1 202 ? 17.186 -4.513 -29.778 1.00 43.38 202 ASP A N 1
ATOM 1521 C CA . ASP A 1 202 ? 17.887 -3.339 -30.304 1.00 43.38 202 ASP A CA 1
ATOM 1522 C C . ASP A 1 202 ? 16.854 -2.476 -31.036 1.00 43.38 202 ASP A C 1
ATOM 1524 O O . ASP A 1 202 ? 16.644 -2.588 -32.245 1.00 43.38 202 ASP A O 1
ATOM 1528 N N . SER A 1 203 ? 16.134 -1.638 -30.304 1.00 37.38 203 SER A N 1
ATOM 1529 C CA . SER A 1 203 ? 15.248 -0.667 -30.927 1.00 37.38 203 SER A CA 1
ATOM 1530 C C . SER A 1 203 ? 15.278 0.626 -30.140 1.00 37.38 203 SER A C 1
ATOM 1532 O O . SER A 1 203 ? 14.607 0.749 -29.119 1.00 37.38 203 SER A O 1
ATOM 1534 N N . GLY A 1 204 ? 15.983 1.619 -30.690 1.00 35.09 204 GLY A N 1
ATOM 1535 C CA . GLY A 1 204 ? 15.824 3.049 -30.399 1.00 35.09 204 GLY A CA 1
ATOM 1536 C C . GLY A 1 204 ? 14.439 3.588 -30.787 1.00 35.09 204 GLY A C 1
ATOM 1537 O O . GLY A 1 204 ? 14.312 4.677 -31.339 1.00 35.09 204 GLY A O 1
ATOM 1538 N N . HIS A 1 205 ? 13.396 2.809 -30.519 1.00 31.84 205 HIS A N 1
ATOM 1539 C CA . HIS A 1 205 ? 12.010 3.212 -30.555 1.00 31.84 205 HIS A CA 1
ATOM 1540 C C . HIS A 1 205 ? 11.458 3.010 -29.145 1.00 31.84 205 HIS A C 1
ATOM 1542 O O . HIS A 1 205 ? 11.433 1.870 -28.679 1.00 31.84 205 HIS A O 1
ATOM 1548 N N . PRO A 1 206 ? 11.017 4.082 -28.461 1.00 34.97 206 PRO A N 1
ATOM 1549 C CA . PRO A 1 206 ? 10.258 3.936 -27.234 1.00 34.97 206 PRO A CA 1
ATOM 1550 C C . PRO A 1 206 ? 8.967 3.218 -27.617 1.00 34.97 206 PRO A C 1
ATOM 1552 O O . PRO A 1 206 ? 8.054 3.811 -28.196 1.00 34.97 206 PRO A O 1
ATOM 1555 N N . PHE A 1 207 ? 8.922 1.907 -27.389 1.00 39.62 207 PHE A N 1
ATOM 1556 C CA . PHE A 1 207 ? 7.681 1.174 -27.515 1.00 39.62 207 PHE A CA 1
ATOM 1557 C C . PHE A 1 207 ? 6.725 1.760 -26.489 1.00 39.62 207 PHE A C 1
ATOM 1559 O O . PHE A 1 207 ? 6.995 1.814 -25.289 1.00 39.62 207 PHE A O 1
ATOM 1566 N N . SER A 1 208 ? 5.632 2.278 -27.030 1.00 32.22 208 SER A N 1
ATOM 1567 C CA . SER A 1 208 ? 4.493 2.798 -26.309 1.00 32.22 208 SER A CA 1
ATOM 1568 C C . SER A 1 208 ? 3.932 1.666 -25.465 1.00 32.22 208 SER A C 1
ATOM 1570 O O . SER A 1 208 ? 3.140 0.846 -25.923 1.00 32.22 208 SER A O 1
ATOM 1572 N N . VAL A 1 209 ? 4.319 1.651 -24.194 1.00 36.31 209 VAL A N 1
ATOM 1573 C CA . VAL A 1 209 ? 3.383 1.233 -23.157 1.00 36.31 209 VAL A CA 1
ATOM 1574 C C . VAL A 1 209 ? 2.112 2.057 -23.417 1.00 36.31 209 VAL A C 1
ATOM 1576 O O . VAL A 1 209 ? 2.245 3.262 -23.666 1.00 36.31 209 VAL A O 1
ATOM 1579 N N . PRO A 1 210 ? 0.901 1.477 -23.461 1.00 28.48 210 PRO A N 1
ATOM 1580 C CA . PRO A 1 210 ? -0.336 2.225 -23.671 1.00 28.48 210 PRO A CA 1
ATOM 1581 C C . PRO A 1 210 ? -0.685 3.036 -22.415 1.00 28.48 210 PRO A C 1
ATOM 1583 O O . PRO A 1 210 ? -1.763 2.930 -21.851 1.00 28.48 210 PRO A O 1
ATOM 1586 N N . TYR A 1 211 ? 0.241 3.876 -21.981 1.00 36.19 211 TYR A N 1
ATOM 1587 C CA . TYR A 1 211 ? 0.010 4.980 -21.088 1.00 36.19 211 TYR A CA 1
ATOM 1588 C C . TYR A 1 211 ? 0.342 6.211 -21.910 1.00 36.19 211 TYR A C 1
ATOM 1590 O O . TYR A 1 211 ? 1.447 6.368 -22.428 1.00 36.19 211 TYR A O 1
ATOM 1598 N N . SER A 1 212 ? -0.662 7.061 -22.100 1.00 27.88 212 SER A N 1
ATOM 1599 C CA . SER A 1 212 ? -0.470 8.401 -22.630 1.00 27.88 212 SER A CA 1
ATOM 1600 C C . SER A 1 212 ? 0.741 9.022 -21.943 1.00 27.88 212 SER A C 1
ATOM 1602 O O . SER A 1 212 ? 0.713 9.240 -20.731 1.00 27.88 212 SER A O 1
ATOM 1604 N N . VAL A 1 213 ? 1.790 9.293 -22.721 1.00 30.45 213 VAL A N 1
ATOM 1605 C CA . VAL A 1 213 ? 2.938 10.101 -22.315 1.00 30.45 213 VAL A CA 1
ATOM 1606 C C . VAL A 1 213 ? 2.421 11.520 -22.089 1.00 30.45 213 VAL A C 1
ATOM 1608 O O . VAL A 1 213 ? 2.542 12.410 -22.924 1.00 30.45 213 VAL A O 1
ATOM 1611 N N . GLY A 1 214 ? 1.777 11.728 -20.947 1.00 29.33 214 GLY A N 1
ATOM 1612 C CA . GLY A 1 214 ? 1.775 13.010 -20.286 1.00 29.33 214 GLY A CA 1
ATOM 1613 C C . GLY A 1 214 ? 3.129 13.116 -19.613 1.00 29.33 214 GLY A C 1
ATOM 1614 O O . GLY A 1 214 ? 3.273 12.717 -18.464 1.00 29.33 214 GLY A O 1
ATOM 1615 N N . THR A 1 215 ? 4.136 13.616 -20.327 1.00 34.41 215 THR A N 1
ATOM 1616 C CA . THR A 1 215 ? 5.392 14.080 -19.729 1.00 34.41 215 THR A CA 1
ATOM 1617 C C . THR A 1 215 ? 5.091 15.268 -18.818 1.00 34.41 215 THR A C 1
ATOM 1619 O O . THR A 1 215 ? 5.338 16.423 -19.159 1.00 34.41 215 THR A O 1
ATOM 1622 N N . LEU A 1 216 ? 4.527 15.001 -17.646 1.00 33.09 216 LEU A N 1
ATOM 1623 C CA . LEU A 1 216 ? 4.796 15.813 -16.480 1.00 33.09 216 LEU A CA 1
ATOM 1624 C C . LEU A 1 216 ? 5.998 15.146 -15.816 1.00 33.09 216 LEU A C 1
ATOM 1626 O O . LEU A 1 216 ? 5.872 14.006 -15.377 1.00 33.09 216 LEU A O 1
ATOM 1630 N N . PRO A 1 217 ? 7.176 15.792 -15.771 1.00 43.12 217 PRO A N 1
ATOM 1631 C CA . PRO A 1 217 ? 8.311 15.219 -15.056 1.00 43.12 217 PRO A CA 1
ATOM 1632 C C . PRO A 1 217 ? 7.868 14.879 -13.627 1.00 43.12 217 PRO A C 1
ATOM 1634 O O . PRO A 1 217 ? 7.105 15.642 -13.043 1.00 43.12 217 PRO A O 1
ATOM 1637 N N . PHE A 1 218 ? 8.333 13.783 -13.028 1.00 42.38 218 PHE A N 1
ATOM 1638 C CA . PHE A 1 218 ? 7.940 13.403 -11.661 1.00 42.38 218 PHE A CA 1
ATOM 1639 C C . PHE A 1 218 ? 8.206 14.530 -10.643 1.00 42.38 218 PHE A C 1
ATOM 1641 O O . PHE A 1 218 ? 7.432 14.760 -9.720 1.00 42.38 218 PHE A O 1
ATOM 1648 N N . ARG A 1 219 ? 9.220 15.378 -10.892 1.00 42.22 219 ARG A N 1
ATOM 1649 C CA . ARG A 1 219 ? 9.416 16.650 -10.168 1.00 42.22 219 ARG A CA 1
ATOM 1650 C C . ARG A 1 219 ? 8.211 17.592 -10.245 1.00 42.22 219 ARG A C 1
ATOM 1652 O O . ARG A 1 219 ? 7.964 18.306 -9.285 1.00 42.22 219 ARG A O 1
ATOM 1659 N N . ALA A 1 220 ? 7.488 17.638 -11.358 1.00 41.06 220 ALA A N 1
ATOM 1660 C CA . ALA A 1 220 ? 6.228 18.357 -11.522 1.00 41.06 220 ALA A CA 1
ATOM 1661 C C . ALA A 1 220 ? 5.044 17.655 -10.843 1.00 41.06 220 ALA A C 1
ATOM 1663 O O . ALA A 1 220 ? 4.201 18.379 -10.337 1.00 41.06 220 ALA A O 1
ATOM 1664 N N . LEU A 1 221 ? 5.012 16.320 -10.752 1.00 43.78 221 LEU A N 1
ATOM 1665 C CA . LEU A 1 221 ? 4.008 15.560 -9.985 1.00 43.78 221 LEU A CA 1
ATOM 1666 C C . LEU A 1 221 ? 4.212 15.716 -8.471 1.00 43.78 221 LEU A C 1
ATOM 1668 O O . LEU A 1 221 ? 3.285 16.071 -7.757 1.00 43.78 221 LEU A O 1
ATOM 1672 N N . ARG A 1 222 ? 5.451 15.611 -7.979 1.00 43.62 222 ARG A N 1
ATOM 1673 C CA . ARG A 1 222 ? 5.826 15.941 -6.595 1.00 43.62 222 ARG A CA 1
ATOM 1674 C C . ARG A 1 222 ? 5.648 17.430 -6.294 1.00 43.62 222 ARG A C 1
ATOM 1676 O O . ARG A 1 222 ? 5.235 17.779 -5.200 1.00 43.62 222 ARG A O 1
ATOM 1683 N N . ARG A 1 223 ? 5.903 18.336 -7.252 1.00 45.72 223 ARG A N 1
ATOM 1684 C CA . ARG A 1 223 ? 5.587 19.773 -7.105 1.00 45.72 223 ARG A CA 1
ATOM 1685 C C . ARG A 1 223 ? 4.094 20.059 -7.193 1.00 45.72 223 ARG A C 1
ATOM 1687 O O . ARG A 1 223 ? 3.666 20.996 -6.541 1.00 45.72 223 ARG A O 1
ATOM 1694 N N . SER A 1 224 ? 3.309 19.329 -7.983 1.00 46.72 224 SER A N 1
ATOM 1695 C CA . SER A 1 224 ? 1.854 19.483 -8.025 1.00 46.72 224 SER A CA 1
ATOM 1696 C C . SER A 1 224 ? 1.220 18.890 -6.780 1.00 46.72 224 SER A C 1
ATOM 1698 O O . SER A 1 224 ? 0.268 19.474 -6.293 1.00 46.72 224 SER A O 1
ATOM 1700 N N . TRP A 1 225 ? 1.790 17.817 -6.228 1.00 44.00 225 TRP A N 1
ATOM 1701 C CA . TRP A 1 225 ? 1.423 17.245 -4.935 1.00 44.00 225 TRP A CA 1
ATOM 1702 C C . TRP A 1 225 ? 1.811 18.180 -3.794 1.00 44.00 225 TRP A C 1
ATOM 1704 O O . TRP A 1 225 ? 0.960 18.502 -2.984 1.00 44.00 225 TRP A O 1
ATOM 1714 N N . ASN A 1 226 ? 3.032 18.727 -3.782 1.00 44.38 226 ASN A N 1
ATOM 1715 C CA . ASN A 1 226 ? 3.429 19.763 -2.822 1.00 44.38 226 ASN A CA 1
ATOM 1716 C C . ASN A 1 226 ? 2.571 21.029 -2.976 1.00 44.38 226 ASN A C 1
ATOM 1718 O O . ASN A 1 226 ? 2.197 21.623 -1.981 1.00 44.38 226 ASN A O 1
ATOM 1722 N N . LYS A 1 227 ? 2.192 21.421 -4.202 1.00 47.44 227 LYS A N 1
ATOM 1723 C CA . LYS A 1 227 ? 1.244 22.524 -4.434 1.00 47.44 227 LYS A CA 1
ATOM 1724 C C . LYS A 1 227 ? -0.176 22.187 -3.987 1.00 47.44 227 LYS A C 1
ATOM 1726 O O . LYS A 1 227 ? -0.868 23.091 -3.555 1.00 47.44 227 LYS A O 1
ATOM 1731 N N . TRP A 1 228 ? -0.613 20.934 -4.102 1.00 41.81 228 TRP A N 1
ATOM 1732 C CA . TRP A 1 228 ? -1.878 20.449 -3.544 1.00 41.81 228 TRP A CA 1
ATOM 1733 C C . TRP A 1 228 ? -1.837 20.490 -2.013 1.00 41.81 228 TRP A C 1
ATOM 1735 O O . TRP A 1 228 ? -2.758 21.003 -1.393 1.00 41.81 228 TRP A O 1
ATOM 1745 N N . TYR A 1 229 ? -0.732 20.034 -1.423 1.00 35.72 229 TYR A N 1
ATOM 1746 C CA . TYR A 1 229 ? -0.445 20.066 0.010 1.00 35.72 229 TYR A CA 1
ATOM 1747 C C . TYR A 1 229 ? -0.388 21.506 0.556 1.00 35.72 229 TYR A C 1
ATOM 1749 O O . TYR A 1 229 ? -0.914 21.779 1.629 1.00 35.72 229 TYR A O 1
ATOM 1757 N N . ASP A 1 230 ? 0.164 22.448 -0.215 1.00 37.09 230 ASP A N 1
ATOM 1758 C CA . ASP A 1 230 ? 0.195 23.880 0.114 1.00 37.09 230 ASP A CA 1
ATOM 1759 C C . ASP A 1 230 ? -1.156 24.594 -0.115 1.00 37.09 230 ASP A C 1
ATOM 1761 O O . ASP A 1 230 ? -1.353 25.684 0.411 1.00 37.09 230 ASP A O 1
ATOM 1765 N N . TRP A 1 231 ? -2.092 24.018 -0.885 1.00 35.00 231 TRP A N 1
ATOM 1766 C CA . TRP A 1 231 ? -3.431 24.592 -1.130 1.00 35.00 231 TRP A CA 1
ATOM 1767 C C . TRP A 1 231 ? -4.470 24.201 -0.066 1.00 35.00 231 TRP A C 1
ATOM 1769 O O . TRP A 1 231 ? -5.555 24.775 -0.038 1.00 35.00 231 TRP A O 1
ATOM 1779 N N . TRP A 1 232 ? -4.152 23.214 0.775 1.00 31.03 232 TRP A N 1
ATOM 1780 C CA . TRP A 1 232 ? -5.023 22.666 1.825 1.00 31.03 232 TRP A CA 1
ATOM 1781 C C . TRP A 1 232 ? -4.600 23.062 3.256 1.00 31.03 232 TRP A C 1
ATOM 1783 O O . TRP A 1 232 ? -5.218 22.609 4.219 1.00 31.03 232 TRP A O 1
ATOM 1793 N N . ARG A 1 233 ? -3.575 23.914 3.404 1.00 35.09 233 ARG A N 1
ATOM 1794 C CA . ARG A 1 233 ? -3.272 24.669 4.636 1.00 35.09 233 ARG A CA 1
ATOM 1795 C C . ARG A 1 233 ? -3.885 26.061 4.578 1.00 35.09 233 ARG A C 1
ATOM 1797 O O . ARG A 1 233 ? -4.256 26.557 5.663 1.00 35.09 233 ARG A O 1
#

Foldseek 3Di:
DWDKDWDPFKWFAQAKDWLDDDPFKTKIWGGLKIWTFIDTPNHGFWIKTFGKMKMKGNLWAAAPLGIDDGMDIFMFHGIKMKGADCPPPDDIHGDDPVSCVVRVADPVRSNVVNVVVVVVVVVPDPDDDPRHFWMKIWHATPVRWTWIWIDGDQWIWIDTHQWIWIDGNFWIWIGHPFKIWIAGNHRWIFMDGPDDDTDTPPDPPRPDPVDPPPPPPVVNVVVVVVVVVVVVD

Sequence (233 aa):
MVRFYIEDRLSVLPRSYCPISAERVVAEVSEGTVCARVLSDEEPVGLALLGTCRFAVDAIIETTDGAVGGSVTGELNGTFVIFGNLSTLPELEAADDQSFQRWNVSPDRFVKQVMDILDEMAAKVPRSVDTKRGTMLAGEDNGGNHTILVESEDRVVLVRGDHVVAITDDALVVVDDDRVSVTTSQGRCVEIGRNTRLGPTDSGHPFSVPYSVGTLPFRALRRSWNKWYDWWR

pLDDT: mean 82.03, std 20.56, range [27.88, 97.88]

Secondary structure (DSSP, 8-state):
---EEE-S--EE-SS-EEEEE-SSEEEEEPTT-EEEEEEETTEEEEEEEEEEEEEEEEEEEEETTEEEEEEEEEEEEEEEEEES-GGGPPPPEEP-HHHHHTTT--HHHHHHHHHHHHHHHHHH--S---TTS-EEEEEEETTS-EEEEEEETTEEEEEETTEEEEE-SSEEEEEETTEEEEEETTS-EEEEETTPPPS-----S----SS------HHHHHHHHHHHHHH--